Protein AF-T1B5B0-F1 (afdb_monomer)

Solvent-accessible surface area (backbone atoms only — not comparable to full-atom values): 18594 Å² total; per-residue (Å²): 118,68,67,62,56,53,49,52,52,52,53,53,54,49,49,54,51,50,52,52,50,54,50,53,51,52,46,51,50,50,46,53,49,48,55,51,52,40,50,53,27,70,70,39,66,91,52,41,73,70,43,23,53,49,51,37,52,52,48,35,44,53,53,11,33,48,43,27,64,76,68,68,39,58,70,59,72,26,35,30,42,58,64,38,66,73,60,53,66,56,37,52,57,51,35,70,49,63,60,67,57,69,69,43,45,20,57,26,28,40,21,35,37,26,17,60,49,34,45,70,74,52,71,59,76,62,56,70,68,51,49,53,51,15,49,51,51,40,53,49,41,57,68,64,43,56,73,48,41,63,61,61,46,66,73,30,56,35,77,58,49,54,54,38,47,72,68,52,72,61,66,90,60,97,65,85,60,65,65,61,51,50,47,50,55,40,22,53,44,33,3,53,53,36,33,53,52,51,50,50,52,51,49,51,51,52,50,52,53,44,49,72,76,40,76,84,58,58,79,77,78,67,38,83,72,65,88,89,75,67,88,83,43,55,61,67,29,28,61,41,70,61,35,50,51,50,51,50,54,48,36,49,48,17,29,48,33,28,42,20,40,31,39,58,72,70,31,54,67,75,34,31,36,36,32,26,50,31,82,45,79,75,41,54,44,50,39,62,39,61,78,53,47,72,70,45,56,71,67,59,42,50,37,27,72,28,17,22,63,20,40,46,54,50,48,51,55,53,54,48,53,50,48,57,56,48,45,71,66,44,56,78,70,56,64,75,74,87,64,84,80,80,90,75,82,134

Foldseek 3Di:
DVVVVVVVVVVVVVVVVVLVVVLVVVLVVLLVVLVVQLVCLVPPPVLPPVRSVVSNQVSLQVLLQVNCVSVVFDDDRSKGWDWDCPCLVVLLVVLPPPVPCLVLLLLLLCCQQFAQVSCVVVVNPHDPVSNVVSLVLNLCCLVPPQVCVLVVLVQFQAVLSVVCCVVVVPDPPVDDPPVSVVLSVQCNRGHPNSSQVVLVVVLVVLLVVCCVVPVPDDPSVSSPHRPPNDDRADPNGHPNVVVVVVQCVLQCQLQSQLSSLCVNLVWDWPTWGFIDSRNDTPHTHIHTDPVSLVPDDPVSVSSSVSRSSSSNSVVSVVVSVVVVVVCVVVVVVPPPPPDDDPPDDD

InterPro domains:
  IPR001193 Membrane-bound transcription factor site-2 protease [PR01000] (231-250)
  IPR001193 Membrane-bound transcription factor site-2 protease [PR01000] (251-265)
  IPR001193 Membrane-bound transcription factor site-2 protease [PR01000] (267-282)
  IPR001193 Membrane-bound transcription factor site-2 protease [PTHR13325] (180-345)
  IPR008915 Peptidase M50 [PF02163] (243-327)

pLDDT: mean 81.22, std 16.2, range [38.97, 97.44]

Organism: NCBI:txid410659

Mean predicted aligned error: 10.7 Å

Radius of gyration: 25.83 Å; Cα contacts (8 Å, |Δi|>4): 369; chains: 1; bounding box: 99×44×60 Å

Sequence (346 aa):
MVNRKLGAKRHLHAAAKHDNKSRDYAIAALVVLEFIVIYISYIATALGIVGQWALALLSLFAVGTIIKRIGKFPGWNFFYMVGSKHGIKTIDNISKKNDGFWSTMPLWGMVMGFGIVTYPLLKGKVSKKVYAFGLVSLALILLFVLPYLSIALQFLHIPNLNSAIANGAVAHSAGIDYEGIAFDITSIIFGFAGFVIVAILYSAANFIAIALTHPAAPIAALGGQVPGVYPVIPGLDMPLVAGICALAILLIVHEFSHGVLARKAKVKLKSVGLLLVGVIPMGAFVEPDEKEVEKLDKLAQTKIFAAGISANFILIVVFFALMLFTIVFLLPLIEVNEGVYVTSTV

Secondary structure (DSSP, 8-state):
-HHHHHHHHHHHHHHHHHHHHHHHHHHHHHHHHHHHHHHHHHH-GGGHHHHHHHHHHHHHHHHHHHHHHHHT-SEETTEEEEEESTTHHHHHHHTTS-HHHHHHHHHHHHHHHHGGGHHHHTTT-S-HHHHHHHHHHHHHHHHHTHHHHHHHHHTS--HHHHHHHHTT-----SS--HHHHHHHHHHHHHHHHHHHHHHHHHHHHHHHHHHHH-TTS-GGGG--PPTTSSPP-BTTTB-HHHHHHHHHHHHHHHHHHHHHHHHHTTPPEEEEEEEEETTEEEEEEEEE-HHHHTTS-HHHHHHHHHHHHHHHHHHHHHHHHHHHHHHHHHTTTS------------

Structure (mmCIF, N/CA/C/O backbone):
data_AF-T1B5B0-F1
#
_entry.id   AF-T1B5B0-F1
#
loop_
_atom_site.group_PDB
_atom_site.id
_atom_site.type_symbol
_atom_site.label_atom_id
_atom_site.label_alt_id
_atom_site.label_comp_id
_atom_site.label_asym_id
_atom_site.label_entity_id
_atom_site.label_seq_id
_atom_site.pdbx_PDB_ins_code
_atom_site.Cartn_x
_atom_site.Cartn_y
_atom_site.Cartn_z
_atom_site.occupancy
_atom_site.B_iso_or_equiv
_atom_site.auth_seq_id
_atom_site.auth_comp_id
_atom_site.auth_asym_id
_atom_site.auth_atom_id
_atom_site.pdbx_PDB_model_num
ATOM 1 N N . MET A 1 1 ? -54.404 7.494 -25.211 1.00 54.47 1 MET A N 1
ATOM 2 C CA . MET A 1 1 ? -53.340 8.373 -24.656 1.00 54.47 1 MET A CA 1
ATOM 3 C C . MET A 1 1 ? -52.234 7.612 -23.898 1.00 54.47 1 MET A C 1
ATOM 5 O O . MET A 1 1 ? -51.074 7.990 -24.010 1.00 54.47 1 MET A O 1
ATOM 9 N N . VAL A 1 2 ? -52.548 6.516 -23.191 1.00 53.00 2 VAL A N 1
ATOM 10 C CA . VAL A 1 2 ? -51.586 5.704 -22.407 1.00 53.00 2 VAL A CA 1
ATOM 11 C C . VAL A 1 2 ? -50.569 4.928 -23.277 1.00 53.00 2 VAL A C 1
ATOM 13 O O . VAL A 1 2 ? -49.375 4.964 -22.986 1.00 53.00 2 VAL A O 1
ATOM 16 N N . ASN A 1 3 ? -50.986 4.344 -24.412 1.00 49.19 3 ASN A N 1
ATOM 17 C CA . ASN A 1 3 ? -50.084 3.597 -25.314 1.00 49.19 3 ASN A CA 1
ATOM 18 C C . ASN A 1 3 ? -49.005 4.458 -26.006 1.00 49.19 3 ASN A C 1
ATOM 20 O O . ASN A 1 3 ? -47.877 4.001 -26.178 1.00 49.19 3 ASN A O 1
ATOM 24 N N . ARG A 1 4 ? -49.291 5.730 -26.332 1.00 51.94 4 ARG A N 1
ATOM 25 C CA . ARG A 1 4 ? -48.282 6.655 -26.899 1.00 51.94 4 ARG A CA 1
ATOM 26 C C . ARG A 1 4 ? -47.184 7.013 -25.887 1.00 51.94 4 ARG A C 1
ATOM 28 O O . ARG A 1 4 ? -46.021 7.096 -26.265 1.00 51.94 4 ARG A O 1
ATOM 35 N N . LYS A 1 5 ? -47.524 7.167 -24.597 1.00 49.84 5 LYS A N 1
ATOM 36 C CA . LYS A 1 5 ? -46.543 7.443 -23.525 1.00 49.84 5 LYS A CA 1
ATOM 37 C C . LYS A 1 5 ? -45.648 6.231 -23.216 1.00 49.84 5 LYS A C 1
ATOM 39 O O . LYS A 1 5 ? -44.469 6.413 -22.920 1.00 49.84 5 LYS A O 1
ATOM 44 N N . LEU A 1 6 ? -46.177 5.008 -23.323 1.00 50.41 6 LEU A N 1
ATOM 45 C CA . LEU A 1 6 ? -45.415 3.759 -23.163 1.00 50.41 6 LEU A CA 1
ATOM 46 C C . LEU A 1 6 ? -44.459 3.490 -24.338 1.00 50.41 6 LEU A C 1
ATOM 48 O O . LEU A 1 6 ? -43.308 3.120 -24.106 1.00 50.41 6 LEU A O 1
ATOM 52 N N . GLY A 1 7 ? -44.898 3.739 -25.578 1.00 54.53 7 GLY A N 1
ATOM 53 C CA . GLY A 1 7 ? -44.044 3.665 -26.769 1.00 54.53 7 GLY A CA 1
ATOM 54 C C . GLY A 1 7 ? -42.893 4.673 -26.721 1.00 54.53 7 GLY A C 1
ATOM 55 O O . GLY A 1 7 ? -41.737 4.289 -26.869 1.00 54.53 7 GLY A O 1
ATOM 56 N N . ALA A 1 8 ? -43.179 5.939 -26.396 1.00 55.22 8 ALA A N 1
ATOM 57 C CA . ALA A 1 8 ? -42.155 6.979 -26.267 1.00 55.22 8 ALA A CA 1
ATOM 58 C C . ALA A 1 8 ? -41.103 6.648 -25.190 1.00 55.22 8 ALA A C 1
ATOM 60 O O . ALA A 1 8 ? -39.909 6.790 -25.439 1.00 55.22 8 ALA A O 1
ATOM 61 N N . LYS A 1 9 ? -41.515 6.122 -24.024 1.00 55.22 9 LYS A N 1
ATOM 62 C CA . LYS A 1 9 ? -40.572 5.651 -22.991 1.00 55.22 9 LYS A CA 1
ATOM 63 C C . LYS A 1 9 ? -39.701 4.487 -23.474 1.00 55.22 9 LYS A C 1
ATOM 65 O O . LYS A 1 9 ? -38.511 4.481 -23.179 1.00 55.22 9 LYS A O 1
ATOM 70 N N . ARG A 1 10 ? -40.255 3.526 -24.224 1.00 57.88 10 ARG A N 1
ATOM 71 C CA . ARG A 1 10 ? -39.482 2.408 -24.800 1.00 57.88 10 ARG A CA 1
ATOM 72 C C . ARG A 1 10 ? -38.474 2.877 -25.853 1.00 57.88 10 ARG A C 1
ATOM 74 O O . ARG A 1 10 ? -37.333 2.430 -25.815 1.00 57.88 10 ARG A O 1
ATOM 81 N N . HIS A 1 11 ? -38.856 3.808 -26.727 1.00 58.22 11 HIS A N 1
ATOM 82 C CA . HIS A 1 11 ? -37.950 4.380 -27.730 1.00 58.22 11 HIS A CA 1
ATOM 83 C C . HIS A 1 11 ? -36.829 5.217 -27.100 1.00 58.22 11 HIS A C 1
ATOM 85 O O . HIS A 1 11 ? -35.673 5.048 -27.473 1.00 58.22 11 HIS A O 1
ATOM 91 N N . LEU A 1 12 ? -37.132 6.035 -26.086 1.00 59.03 12 LEU A N 1
ATOM 92 C CA . LEU A 1 12 ? -36.121 6.798 -25.343 1.00 59.03 12 LEU A CA 1
ATOM 93 C C . LEU A 1 12 ? -35.140 5.879 -24.598 1.00 59.03 12 LEU A C 1
ATOM 95 O O . LEU A 1 12 ? -33.937 6.123 -24.598 1.00 59.03 12 LEU A O 1
ATOM 99 N N . HIS A 1 13 ? -35.635 4.787 -24.011 1.00 56.53 13 HIS A N 1
ATOM 100 C CA . HIS A 1 13 ? -34.797 3.818 -23.303 1.00 56.53 13 HIS A CA 1
ATOM 101 C C . HIS A 1 13 ? -33.929 2.974 -24.255 1.00 56.53 13 HIS A C 1
ATOM 103 O O . HIS A 1 13 ? -32.813 2.594 -23.898 1.00 56.53 13 HIS A O 1
ATOM 109 N N . ALA A 1 14 ? -34.415 2.683 -25.466 1.00 54.62 14 ALA A N 1
ATOM 110 C CA . ALA A 1 14 ? -33.640 2.017 -26.511 1.00 54.62 14 ALA A CA 1
ATOM 111 C C . ALA A 1 14 ? -32.566 2.945 -27.105 1.00 54.62 14 ALA A C 1
ATOM 113 O O . ALA A 1 14 ? -31.424 2.518 -27.261 1.00 54.62 14 ALA A O 1
ATOM 114 N N . ALA A 1 15 ? -32.899 4.217 -27.349 1.00 52.59 15 ALA A N 1
ATOM 115 C CA . ALA A 1 15 ? -31.959 5.229 -27.828 1.00 52.59 15 ALA A CA 1
ATOM 116 C C . ALA A 1 15 ? -30.840 5.503 -26.808 1.00 52.59 15 ALA A C 1
ATOM 118 O O . ALA A 1 15 ? -29.668 5.463 -27.170 1.00 52.59 15 ALA A O 1
ATOM 119 N N . ALA A 1 16 ? -31.173 5.658 -25.521 1.00 56.94 16 ALA A N 1
ATOM 120 C CA . ALA A 1 16 ? -30.180 5.831 -24.456 1.00 56.94 16 ALA A CA 1
ATOM 121 C C . ALA A 1 16 ? -29.262 4.603 -24.292 1.00 56.94 16 ALA A C 1
ATOM 123 O O . ALA A 1 16 ? -28.072 4.738 -24.020 1.00 56.94 16 ALA A O 1
ATOM 124 N N . LYS A 1 17 ? -29.794 3.388 -24.487 1.00 56.31 17 LYS A N 1
ATOM 125 C CA . LYS A 1 17 ? -29.002 2.148 -24.448 1.00 56.31 17 LYS A CA 1
ATOM 126 C C . LYS A 1 17 ? -28.080 2.011 -25.667 1.00 56.31 17 LYS A C 1
ATOM 128 O O . LYS A 1 17 ? -26.966 1.516 -25.520 1.00 56.31 17 LYS A O 1
ATOM 133 N N . HIS A 1 18 ? -28.534 2.442 -26.844 1.00 58.12 18 HIS A N 1
ATOM 134 C CA . HIS A 1 18 ? -27.735 2.469 -28.071 1.00 58.12 18 HIS A CA 1
ATOM 135 C C . HIS A 1 18 ? -26.589 3.488 -27.978 1.00 58.12 18 HIS A C 1
ATOM 137 O O . HIS A 1 18 ? -25.451 3.152 -28.296 1.00 58.12 18 HIS A O 1
ATOM 143 N N . ASP A 1 19 ? -26.871 4.686 -27.460 1.00 65.75 19 ASP A N 1
ATOM 144 C CA . ASP A 1 19 ? -25.882 5.745 -27.223 1.00 65.75 19 ASP A CA 1
ATOM 145 C C . ASP A 1 19 ? -24.784 5.290 -26.242 1.00 65.75 19 ASP A C 1
ATOM 147 O O . ASP A 1 19 ? -23.590 5.407 -26.518 1.00 65.75 19 ASP A O 1
ATOM 151 N N . ASN A 1 20 ? -25.179 4.620 -25.151 1.00 75.25 20 ASN A N 1
ATOM 152 C CA . ASN A 1 20 ? -24.241 4.049 -24.182 1.00 75.25 20 ASN A CA 1
ATOM 153 C C . ASN A 1 20 ? -23.329 2.980 -24.816 1.00 75.25 20 ASN A C 1
ATOM 155 O O . ASN A 1 20 ? -22.126 2.970 -24.584 1.00 75.25 20 ASN A O 1
ATOM 159 N N . LYS A 1 21 ? -23.886 2.117 -25.676 1.00 80.12 21 LYS A N 1
ATOM 160 C CA . LYS A 1 21 ? -23.134 1.048 -26.346 1.00 80.12 21 LYS A CA 1
ATOM 161 C C . LYS A 1 21 ? -22.148 1.595 -27.386 1.00 80.12 21 LYS A C 1
ATOM 163 O O . LYS A 1 21 ? -21.015 1.132 -27.452 1.00 80.12 21 LYS A O 1
ATOM 168 N N . SER A 1 22 ? -22.559 2.597 -28.166 1.00 83.06 22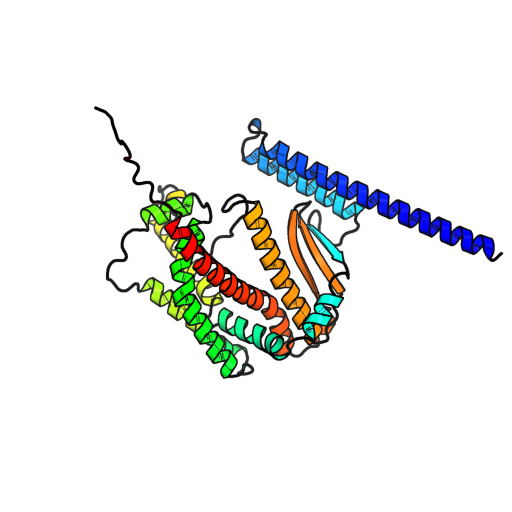 SER A N 1
ATOM 169 C CA . SER A 1 22 ? -21.686 3.283 -29.130 1.00 83.06 22 SER A CA 1
ATOM 170 C C . SER A 1 22 ? -20.508 3.967 -28.435 1.00 83.06 22 SER A C 1
ATOM 172 O O . SER A 1 22 ? -19.375 3.887 -28.907 1.00 83.06 22 SER A O 1
ATOM 174 N N . ARG A 1 23 ? -20.764 4.606 -27.290 1.00 87.06 23 ARG A N 1
ATOM 175 C CA . ARG A 1 23 ? -19.728 5.222 -26.460 1.00 87.06 23 ARG A CA 1
ATOM 176 C C . ARG A 1 23 ? -18.727 4.191 -25.938 1.00 87.06 23 ARG A C 1
ATOM 178 O O . ARG A 1 23 ? -17.524 4.414 -26.032 1.00 87.06 23 ARG A O 1
ATOM 185 N N . ASP A 1 24 ? -19.217 3.074 -25.409 1.00 87.00 24 ASP A N 1
ATOM 186 C CA . ASP A 1 24 ? -18.360 2.028 -24.848 1.00 87.00 24 ASP A CA 1
ATOM 187 C C . ASP A 1 24 ? -17.474 1.390 -25.942 1.00 87.00 24 ASP A C 1
ATOM 189 O O . ASP A 1 24 ? -16.288 1.154 -25.709 1.00 87.00 24 ASP A O 1
ATOM 193 N N . TYR A 1 25 ? -17.995 1.213 -27.166 1.00 90.06 25 TYR A N 1
ATOM 194 C CA . TYR A 1 25 ? -17.190 0.791 -28.321 1.00 90.06 25 TYR A CA 1
ATOM 195 C C . TYR A 1 25 ? -16.129 1.819 -28.727 1.00 90.06 25 TYR A C 1
ATOM 197 O O . TYR A 1 25 ? -15.001 1.432 -29.026 1.00 90.06 25 TYR A O 1
ATOM 205 N N . ALA A 1 26 ? -16.455 3.115 -28.714 1.00 90.88 26 ALA A N 1
ATOM 206 C CA . ALA A 1 26 ? -15.488 4.169 -29.022 1.00 90.88 26 ALA A CA 1
ATOM 207 C C . ALA A 1 26 ? -14.338 4.204 -28.003 1.00 90.88 26 ALA A C 1
ATOM 209 O O . ALA A 1 26 ? -13.175 4.306 -28.387 1.00 90.88 26 ALA A O 1
ATOM 210 N N . ILE A 1 27 ? -14.649 4.059 -26.710 1.00 91.56 27 ILE A N 1
ATOM 211 C CA . ILE A 1 27 ? -13.633 3.959 -25.654 1.00 91.56 27 ILE A CA 1
ATOM 212 C C . ILE A 1 27 ? -12.765 2.714 -25.866 1.00 91.56 27 ILE A C 1
ATOM 214 O O . ILE A 1 27 ? -11.543 2.823 -25.832 1.00 91.56 27 ILE A O 1
ATOM 218 N N . ALA A 1 28 ? -13.365 1.552 -26.136 1.00 91.19 28 ALA A N 1
ATOM 219 C CA . ALA A 1 28 ? -12.612 0.324 -26.392 1.00 91.19 28 ALA A CA 1
ATOM 220 C C . ALA A 1 28 ? -11.674 0.457 -27.607 1.00 91.19 28 ALA A C 1
ATOM 222 O O . ALA A 1 28 ? -10.519 0.044 -27.538 1.00 91.19 28 ALA A O 1
ATOM 223 N N . ALA A 1 29 ? -12.139 1.084 -28.692 1.00 92.50 29 ALA A N 1
ATOM 224 C CA . ALA A 1 29 ? -11.321 1.343 -29.873 1.00 92.50 29 ALA A CA 1
ATOM 225 C C . ALA A 1 29 ? -10.135 2.272 -29.563 1.00 92.50 29 ALA A C 1
ATOM 227 O O . ALA A 1 29 ? -9.020 1.991 -29.992 1.00 92.50 29 ALA A O 1
ATOM 228 N N . LEU A 1 30 ? -10.353 3.334 -28.778 1.00 93.44 30 LEU A N 1
ATOM 229 C CA . LEU A 1 30 ? -9.285 4.236 -28.332 1.00 93.44 30 LEU A CA 1
ATOM 230 C C . LEU A 1 30 ? -8.255 3.525 -27.450 1.00 93.44 30 LEU A C 1
ATOM 232 O O . LEU A 1 30 ? -7.064 3.776 -27.593 1.00 93.44 30 LEU A O 1
ATOM 236 N N . VAL A 1 31 ? -8.695 2.614 -26.577 1.00 91.81 31 VAL A N 1
ATOM 237 C CA . VAL A 1 31 ? -7.787 1.811 -25.748 1.00 91.81 31 VAL A CA 1
ATOM 238 C C . VAL A 1 31 ? -6.901 0.914 -26.611 1.00 91.81 31 VAL A C 1
ATOM 240 O O . VAL A 1 31 ? -5.687 0.895 -26.429 1.00 91.81 31 VAL A O 1
ATOM 243 N N . VAL A 1 32 ? -7.488 0.196 -27.572 1.00 92.19 32 VAL A N 1
ATOM 244 C CA . VAL A 1 32 ? -6.726 -0.666 -28.490 1.00 92.19 32 VAL A CA 1
ATOM 245 C C . VAL A 1 32 ? -5.754 0.160 -29.333 1.00 92.19 32 VAL A C 1
ATOM 247 O O . VAL A 1 32 ? -4.593 -0.221 -29.470 1.00 92.19 32 VAL A O 1
ATOM 250 N N . LEU A 1 33 ? -6.206 1.304 -29.855 1.00 93.00 33 LEU A N 1
ATOM 251 C CA . LEU A 1 33 ? -5.364 2.224 -30.614 1.00 93.00 33 LEU A CA 1
ATOM 252 C C . LEU A 1 33 ? -4.163 2.696 -29.788 1.00 93.00 33 LEU A C 1
ATOM 254 O O . LEU A 1 33 ? -3.046 2.687 -30.292 1.00 93.00 33 LEU A O 1
ATOM 258 N N . GLU A 1 34 ? -4.376 3.057 -28.525 1.00 93.12 34 GLU A N 1
ATOM 259 C CA . GLU A 1 34 ? -3.303 3.511 -27.640 1.00 93.12 34 GLU A CA 1
ATOM 260 C C . GLU A 1 34 ? -2.254 2.421 -27.399 1.00 93.12 34 GLU A C 1
ATOM 262 O O . GLU A 1 34 ? -1.060 2.685 -27.513 1.00 93.12 34 GLU A O 1
ATOM 267 N N . PHE A 1 35 ? -2.666 1.173 -27.157 1.00 90.25 35 PHE A N 1
ATOM 268 C CA . PHE A 1 35 ? -1.711 0.066 -27.029 1.00 90.25 35 PHE A CA 1
ATOM 269 C C . PHE A 1 35 ? -0.902 -0.162 -28.313 1.00 90.25 35 PHE A C 1
ATOM 271 O O . PHE A 1 35 ? 0.295 -0.444 -28.236 1.00 90.25 35 PHE A O 1
ATOM 278 N N . ILE A 1 36 ? -1.520 0.004 -29.488 1.00 89.81 36 ILE A N 1
ATOM 279 C CA . ILE A 1 36 ? -0.815 -0.058 -30.776 1.00 89.81 36 ILE A CA 1
ATOM 280 C C . ILE A 1 36 ? 0.196 1.090 -30.888 1.00 89.81 36 ILE A C 1
ATOM 282 O O . ILE A 1 36 ? 1.338 0.852 -31.272 1.00 89.81 36 ILE A O 1
ATOM 286 N N . VAL A 1 37 ? -0.185 2.318 -30.524 1.00 90.62 37 VAL A N 1
ATOM 287 C CA . VAL A 1 37 ? 0.709 3.487 -30.567 1.00 90.62 37 VAL A CA 1
ATOM 288 C C . VAL A 1 37 ? 1.885 3.322 -29.606 1.00 90.62 37 VAL A C 1
ATOM 290 O O . VAL A 1 37 ? 3.022 3.571 -30.008 1.00 90.62 37 VAL A O 1
ATOM 293 N N . ILE A 1 38 ? 1.654 2.845 -28.381 1.00 87.75 38 ILE A N 1
ATOM 294 C CA . ILE A 1 38 ? 2.720 2.551 -27.410 1.00 87.75 38 ILE A CA 1
ATOM 295 C C . ILE A 1 38 ? 3.669 1.482 -27.966 1.00 87.75 38 ILE A C 1
ATOM 297 O O . ILE A 1 38 ? 4.886 1.654 -27.907 1.00 87.75 38 ILE A O 1
ATOM 301 N N . TYR A 1 39 ? 3.135 0.410 -28.559 1.00 86.25 39 TYR A N 1
ATOM 302 C CA . TYR A 1 39 ? 3.951 -0.648 -29.156 1.00 86.25 39 TYR A CA 1
ATOM 303 C C . TYR A 1 39 ? 4.786 -0.147 -30.343 1.00 86.25 39 TYR A C 1
ATOM 305 O O . TYR A 1 39 ? 5.986 -0.408 -30.402 1.00 86.25 39 TYR A O 1
ATOM 313 N N . ILE A 1 40 ? 4.184 0.624 -31.255 1.00 86.62 40 ILE A N 1
ATOM 314 C CA . ILE A 1 40 ? 4.892 1.242 -32.386 1.00 86.62 40 ILE A CA 1
ATOM 315 C C . ILE A 1 40 ? 5.980 2.194 -31.877 1.00 86.62 40 ILE A C 1
ATOM 317 O O . ILE A 1 40 ? 7.101 2.168 -32.381 1.00 86.62 40 ILE A O 1
ATOM 321 N N . SER A 1 41 ? 5.674 2.995 -30.853 1.00 84.88 41 SER A N 1
ATOM 322 C CA . SER A 1 41 ? 6.639 3.904 -30.224 1.00 84.88 41 SER A CA 1
ATOM 323 C C . SER A 1 41 ? 7.825 3.134 -29.646 1.00 84.88 41 SER A C 1
ATOM 325 O O . SER A 1 41 ? 8.963 3.537 -29.848 1.00 84.88 41 SER A O 1
ATOM 327 N N . TYR A 1 42 ? 7.578 1.996 -28.995 1.00 81.50 42 TYR A N 1
ATOM 328 C CA . TYR A 1 42 ? 8.621 1.139 -28.430 1.00 81.50 42 TYR A CA 1
ATOM 329 C C . TYR A 1 42 ? 9.569 0.559 -29.496 1.00 81.50 42 TYR A C 1
ATOM 331 O O . TYR A 1 42 ? 10.785 0.558 -29.305 1.00 81.50 42 TYR A O 1
ATOM 339 N N . ILE A 1 43 ? 9.044 0.114 -30.645 1.00 85.00 43 ILE A N 1
ATOM 340 C CA . ILE A 1 43 ? 9.868 -0.464 -31.727 1.00 85.00 43 ILE A CA 1
ATOM 341 C C . ILE A 1 43 ? 10.490 0.587 -32.663 1.00 85.00 43 ILE A C 1
ATOM 343 O O . ILE A 1 43 ? 11.361 0.254 -33.466 1.00 85.00 43 ILE A O 1
ATOM 347 N N . ALA A 1 44 ? 10.073 1.854 -32.580 1.00 83.94 44 ALA A N 1
ATOM 348 C CA . ALA A 1 44 ? 10.571 2.941 -33.422 1.00 83.94 44 ALA A CA 1
ATOM 349 C C . ALA A 1 44 ? 11.970 3.404 -32.977 1.00 83.94 44 ALA A C 1
ATOM 351 O O . ALA A 1 44 ? 12.135 4.464 -32.370 1.00 83.94 44 ALA A O 1
ATOM 352 N N . THR A 1 45 ? 12.998 2.604 -33.264 1.00 79.81 45 THR A N 1
ATOM 353 C CA . THR A 1 45 ? 14.395 2.864 -32.860 1.00 79.81 45 THR A CA 1
ATOM 354 C C . THR A 1 45 ? 14.957 4.174 -33.421 1.00 79.81 45 THR A C 1
ATOM 356 O O . THR A 1 45 ? 15.799 4.801 -32.781 1.00 79.81 45 THR A O 1
ATOM 359 N N . ALA A 1 46 ? 14.439 4.643 -34.562 1.00 84.88 46 ALA A N 1
ATOM 360 C CA . ALA A 1 46 ? 14.834 5.901 -35.200 1.00 84.88 46 ALA A CA 1
ATOM 361 C C . ALA A 1 46 ? 14.562 7.160 -34.350 1.00 84.88 46 ALA A C 1
ATOM 363 O O . ALA A 1 46 ? 15.189 8.190 -34.578 1.00 84.88 46 ALA A O 1
ATOM 364 N N . LEU A 1 47 ? 13.650 7.094 -33.372 1.00 74.25 47 LEU A N 1
ATOM 365 C CA . LEU A 1 47 ? 13.323 8.224 -32.492 1.00 74.25 47 LEU A CA 1
ATOM 366 C C . LEU A 1 47 ? 14.323 8.404 -31.337 1.00 74.25 47 LEU A C 1
ATOM 368 O O . LEU A 1 47 ? 14.299 9.435 -30.662 1.00 74.25 47 LEU A O 1
ATOM 372 N N . GLY A 1 48 ? 15.174 7.402 -31.084 1.00 76.69 48 GLY A N 1
ATOM 373 C CA . GLY A 1 48 ? 15.951 7.301 -29.849 1.00 76.69 48 GLY A CA 1
ATOM 374 C C . GLY A 1 48 ? 15.058 7.157 -28.608 1.00 76.69 48 GLY A C 1
ATOM 375 O O . GLY A 1 48 ? 13.869 7.463 -28.635 1.00 76.69 48 GLY A O 1
ATOM 376 N N . ILE A 1 49 ? 15.626 6.711 -27.484 1.00 73.06 49 ILE A N 1
ATOM 377 C CA . ILE A 1 49 ? 14.860 6.422 -26.253 1.00 73.06 49 ILE A CA 1
ATOM 378 C C . ILE A 1 49 ? 13.993 7.627 -25.849 1.00 73.06 49 ILE A C 1
ATOM 380 O O . ILE A 1 49 ? 12.787 7.495 -25.677 1.00 73.06 49 ILE A O 1
ATOM 384 N N . VAL A 1 50 ? 14.569 8.831 -25.794 1.00 78.44 50 VAL A N 1
ATOM 385 C CA . VAL A 1 50 ? 13.839 10.057 -25.421 1.00 78.44 50 VAL A CA 1
ATOM 386 C C . VAL A 1 50 ? 12.632 10.315 -26.330 1.00 78.44 50 VAL A C 1
ATOM 388 O O . VAL A 1 50 ? 11.557 10.650 -25.833 1.00 78.44 50 VAL A O 1
ATOM 391 N N . GLY A 1 51 ? 12.776 10.127 -27.645 1.00 78.69 51 GLY A N 1
ATOM 392 C CA . GLY A 1 51 ? 11.683 10.322 -28.596 1.00 78.69 51 GLY A CA 1
ATOM 393 C C . GLY A 1 51 ? 10.583 9.265 -28.464 1.00 78.69 51 GLY A C 1
ATOM 394 O O . GLY A 1 51 ? 9.404 9.607 -28.542 1.00 78.69 51 GLY A O 1
ATOM 395 N N . GLN A 1 52 ? 10.946 8.009 -28.183 1.00 82.62 52 GLN A N 1
ATOM 396 C CA . GLN A 1 52 ? 9.984 6.933 -27.912 1.00 82.62 52 GLN A CA 1
ATOM 397 C C . GLN A 1 52 ? 9.136 7.235 -26.666 1.00 82.62 52 GLN A C 1
ATOM 399 O O . GLN A 1 52 ? 7.909 7.144 -26.714 1.00 82.62 52 GLN A O 1
ATOM 404 N N . TRP A 1 53 ? 9.778 7.660 -25.570 1.00 80.69 53 TRP A N 1
ATOM 405 C CA . TRP A 1 53 ? 9.088 8.052 -24.336 1.00 80.69 53 TRP A CA 1
ATOM 406 C C . TRP A 1 53 ? 8.213 9.290 -24.535 1.00 80.69 53 TRP A C 1
ATOM 408 O O . TRP A 1 53 ? 7.069 9.308 -24.085 1.00 80.69 53 TRP A O 1
ATOM 418 N N . ALA A 1 54 ? 8.714 10.312 -25.235 1.00 86.75 54 ALA A N 1
ATOM 419 C CA . ALA A 1 54 ? 7.940 11.514 -25.527 1.00 86.75 54 ALA A CA 1
ATOM 420 C C . ALA A 1 54 ? 6.673 11.185 -26.332 1.00 86.75 54 ALA A C 1
ATOM 422 O O . ALA A 1 54 ? 5.589 11.653 -25.982 1.00 86.75 54 ALA A O 1
ATOM 423 N N . LEU A 1 55 ? 6.783 10.341 -27.363 1.00 89.62 55 LEU A N 1
ATOM 424 C CA . LEU A 1 55 ? 5.642 9.929 -28.180 1.00 89.62 55 LEU A CA 1
ATOM 425 C C . LEU A 1 55 ? 4.619 9.116 -27.371 1.00 89.62 55 LEU A C 1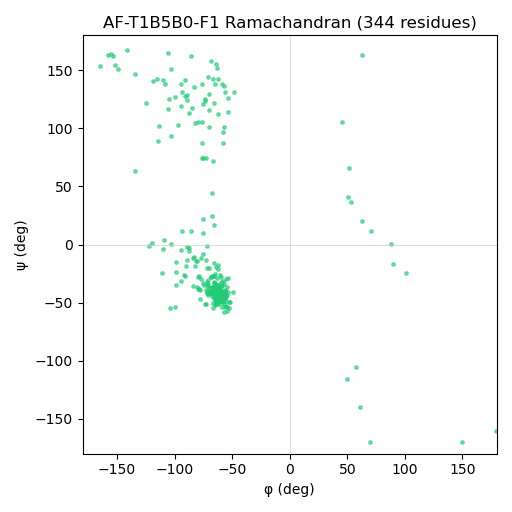
ATOM 427 O O . LEU A 1 55 ? 3.420 9.397 -27.449 1.00 89.62 55 LEU A O 1
ATOM 431 N N . ALA A 1 56 ? 5.082 8.166 -26.554 1.00 87.56 56 ALA A N 1
ATOM 432 C CA . ALA A 1 56 ? 4.221 7.377 -25.675 1.00 87.56 56 ALA A CA 1
ATOM 433 C C . ALA A 1 56 ? 3.490 8.256 -24.643 1.00 87.56 56 ALA A C 1
ATOM 435 O O . ALA A 1 56 ? 2.290 8.117 -24.445 1.00 87.56 56 ALA A O 1
ATOM 436 N N . LEU A 1 57 ? 4.171 9.218 -24.016 1.00 89.62 57 LEU A N 1
ATOM 437 C CA . LEU A 1 57 ? 3.544 10.106 -23.031 1.00 89.62 57 LEU A CA 1
ATOM 438 C C . LEU A 1 57 ? 2.554 11.090 -23.669 1.00 89.62 57 LEU A C 1
ATOM 440 O O . LEU A 1 57 ? 1.490 11.347 -23.101 1.00 89.62 57 LEU A O 1
ATOM 444 N N . LEU A 1 58 ? 2.879 11.638 -24.844 1.00 93.38 58 LEU A N 1
ATOM 445 C CA . LEU A 1 58 ? 1.997 12.560 -25.566 1.00 93.38 58 LEU A CA 1
ATOM 446 C C . LEU A 1 58 ? 0.727 11.865 -26.070 1.00 93.38 58 LEU A C 1
ATOM 448 O O . LEU A 1 58 ? -0.363 12.430 -25.947 1.00 93.38 58 LEU A O 1
ATOM 452 N N . SER A 1 59 ? 0.853 10.649 -26.608 1.00 93.31 59 SER A N 1
ATOM 453 C CA . SER A 1 59 ? -0.302 9.836 -27.018 1.00 93.31 59 SER A CA 1
ATOM 454 C C . SER A 1 59 ? -1.185 9.491 -25.821 1.00 93.31 59 SER A C 1
ATOM 456 O O . SER A 1 59 ? -2.378 9.803 -25.838 1.00 93.31 59 SER A O 1
ATOM 458 N N . LEU A 1 60 ? -0.579 9.039 -24.724 1.00 92.19 60 LEU A N 1
ATOM 459 C CA . LEU A 1 60 ? -1.282 8.692 -23.495 1.00 92.19 60 LEU A CA 1
ATOM 460 C C . LEU A 1 60 ? -2.023 9.887 -22.878 1.00 92.19 60 LEU A C 1
ATOM 462 O O . LEU A 1 60 ? -3.168 9.759 -22.426 1.00 92.19 60 LEU A O 1
ATOM 466 N N . PHE A 1 61 ? -1.414 11.076 -22.925 1.00 94.12 61 PHE A N 1
ATOM 467 C CA . PHE A 1 61 ? -2.055 12.333 -22.539 1.00 94.12 61 PHE A CA 1
ATOM 468 C C . PHE A 1 61 ? -3.266 12.652 -23.430 1.00 94.12 61 PHE A C 1
ATOM 470 O O . PHE A 1 61 ? -4.355 12.966 -22.929 1.00 94.12 61 PHE A O 1
ATOM 477 N N . ALA A 1 62 ? -3.090 12.584 -24.753 1.00 94.75 62 ALA A N 1
ATOM 478 C CA . ALA A 1 62 ? -4.119 12.937 -25.724 1.00 94.75 62 ALA A CA 1
ATOM 479 C C . ALA A 1 62 ? -5.306 11.963 -25.667 1.00 94.75 62 ALA A C 1
ATOM 481 O O . ALA A 1 62 ? -6.445 12.385 -25.436 1.00 94.75 62 ALA A O 1
ATOM 482 N N . VAL A 1 63 ? -5.043 10.662 -25.809 1.00 94.06 63 VAL A N 1
ATOM 483 C CA . VAL A 1 63 ? -6.066 9.612 -25.795 1.00 94.06 63 VAL A CA 1
ATOM 484 C C . VAL A 1 63 ? -6.741 9.533 -24.431 1.00 94.06 63 VAL A C 1
ATOM 486 O O . VAL A 1 63 ? -7.970 9.481 -24.367 1.00 94.06 63 VAL A O 1
ATOM 489 N N . GLY A 1 64 ? -5.983 9.647 -23.337 1.00 93.50 64 GLY A N 1
ATOM 490 C CA . GLY A 1 64 ? -6.541 9.706 -21.987 1.00 93.50 64 GLY A CA 1
ATOM 491 C C . GLY A 1 64 ? -7.540 10.839 -21.791 1.00 93.50 64 GLY A C 1
ATOM 492 O O . GLY A 1 64 ? -8.639 10.632 -21.271 1.00 93.50 64 GLY A O 1
ATOM 493 N N . THR A 1 65 ? -7.194 12.034 -22.270 1.00 93.94 65 THR A N 1
ATOM 494 C CA . THR A 1 65 ? -8.080 13.202 -22.193 1.00 93.94 65 THR A CA 1
ATOM 495 C C . THR A 1 65 ? -9.358 12.996 -23.015 1.00 93.94 65 THR A C 1
ATOM 497 O O . THR A 1 65 ? -10.444 13.392 -22.576 1.00 93.94 65 THR A O 1
ATOM 500 N N . ILE A 1 66 ? -9.260 12.351 -24.182 1.00 94.31 66 ILE A N 1
ATOM 501 C CA . ILE A 1 66 ? -10.416 12.019 -25.028 1.00 94.31 66 ILE A CA 1
ATOM 502 C C . ILE A 1 66 ? -11.310 10.980 -24.336 1.00 94.31 66 ILE A C 1
ATOM 504 O O . ILE A 1 66 ? -12.512 11.219 -24.194 1.00 94.31 66 ILE A O 1
ATOM 508 N N . ILE A 1 67 ? -10.738 9.874 -23.847 1.00 94.00 67 ILE A N 1
ATOM 509 C CA . ILE A 1 67 ? -11.478 8.810 -23.151 1.00 94.00 67 ILE A CA 1
ATOM 510 C C . ILE A 1 67 ? -12.224 9.380 -21.946 1.00 94.00 67 ILE A C 1
ATOM 512 O O . ILE A 1 67 ? -13.423 9.133 -21.801 1.00 94.00 67 ILE A O 1
ATOM 516 N N . LYS A 1 68 ? -11.562 10.202 -21.121 1.00 93.88 68 LYS A N 1
ATOM 517 C CA . LYS A 1 68 ? -12.207 10.859 -19.980 1.00 93.88 68 LYS A CA 1
ATOM 518 C C . LYS A 1 68 ? -13.430 11.670 -20.416 1.00 93.88 68 LYS A C 1
ATOM 520 O O . LYS A 1 68 ? -14.489 11.557 -19.795 1.00 93.88 68 LYS A O 1
ATOM 525 N N . ARG A 1 69 ? -13.297 12.505 -21.456 1.00 91.81 69 ARG A N 1
ATOM 526 C CA . ARG A 1 69 ? -14.386 13.373 -21.942 1.00 91.81 69 ARG A CA 1
ATOM 527 C C . ARG A 1 69 ? -15.558 12.562 -22.489 1.00 91.81 69 ARG A C 1
ATOM 529 O O . ARG A 1 69 ? -16.699 12.852 -22.135 1.00 91.81 69 ARG A O 1
ATOM 536 N N . ILE A 1 70 ? -15.275 11.540 -23.297 1.00 92.31 70 ILE A N 1
ATOM 537 C CA . ILE A 1 70 ? -16.290 10.647 -23.869 1.00 92.31 70 ILE A CA 1
ATOM 538 C C . ILE A 1 70 ? -17.002 9.875 -22.751 1.00 92.31 70 ILE A C 1
ATOM 540 O O . ILE A 1 70 ? -18.231 9.873 -22.687 1.00 92.31 70 ILE A O 1
ATOM 544 N N . GLY A 1 71 ? -16.239 9.271 -21.838 1.00 87.69 71 GLY A N 1
ATOM 545 C CA . GLY A 1 71 ? -16.749 8.477 -20.719 1.00 87.69 71 GLY A CA 1
ATOM 546 C C . GLY A 1 71 ? -17.391 9.289 -19.593 1.00 87.69 71 GLY A C 1
ATOM 547 O O . GLY A 1 71 ? -18.090 8.717 -18.760 1.00 87.69 71 GLY A O 1
ATOM 548 N N . LYS A 1 72 ? -17.204 10.618 -19.577 1.00 91.12 72 LYS A N 1
ATOM 549 C CA . LYS A 1 72 ? -17.610 11.526 -18.487 1.00 91.12 72 LYS A CA 1
ATOM 550 C C . LYS A 1 72 ? -17.069 11.076 -17.123 1.00 91.12 72 LYS A C 1
ATOM 552 O O . LYS A 1 72 ? -17.747 11.200 -16.104 1.00 91.12 72 LYS A O 1
ATOM 557 N N . PHE A 1 73 ? -15.848 10.544 -17.111 1.00 91.00 73 PHE A N 1
ATOM 558 C CA . PHE A 1 73 ? -15.216 10.052 -15.892 1.00 91.00 73 PHE A CA 1
ATOM 559 C C . PHE A 1 73 ? -14.701 11.217 -15.026 1.00 91.00 73 PHE A C 1
ATOM 561 O O . PHE A 1 73 ? -14.128 12.176 -15.561 1.00 91.00 73 PHE A O 1
ATOM 568 N N . PRO A 1 74 ? -14.883 11.162 -13.693 1.00 89.69 74 PRO A N 1
ATOM 569 C CA . PRO A 1 74 ? -14.303 12.145 -12.786 1.00 89.69 74 PRO A CA 1
ATOM 570 C C . PRO A 1 74 ? -12.771 12.035 -12.785 1.00 89.69 74 PRO A C 1
ATOM 572 O O . PRO A 1 74 ? -12.220 10.940 -12.876 1.00 89.69 74 PRO A O 1
ATOM 575 N N . GLY A 1 75 ? -12.080 13.172 -12.693 1.00 89.12 75 GLY A N 1
ATOM 576 C CA . GLY A 1 75 ? -10.615 13.233 -12.690 1.00 89.12 75 GLY A CA 1
ATOM 577 C C . GLY A 1 75 ? -10.062 14.518 -13.303 1.00 89.12 75 GLY A C 1
ATOM 578 O O . GLY A 1 75 ? -10.814 15.446 -13.618 1.00 89.12 75 GLY A O 1
ATOM 579 N N . TRP A 1 76 ? -8.754 14.569 -13.538 1.00 87.19 76 TRP A N 1
ATOM 580 C CA . TRP A 1 76 ? -8.034 15.733 -14.058 1.00 87.19 76 TRP A CA 1
ATOM 581 C C . TRP A 1 76 ? -7.247 15.372 -15.326 1.00 87.19 76 TRP A C 1
ATOM 583 O O . TRP A 1 76 ? -6.395 14.494 -15.307 1.00 87.19 76 TRP A O 1
ATOM 593 N N . ASN A 1 77 ? -7.530 16.055 -16.441 1.00 90.00 77 ASN A N 1
A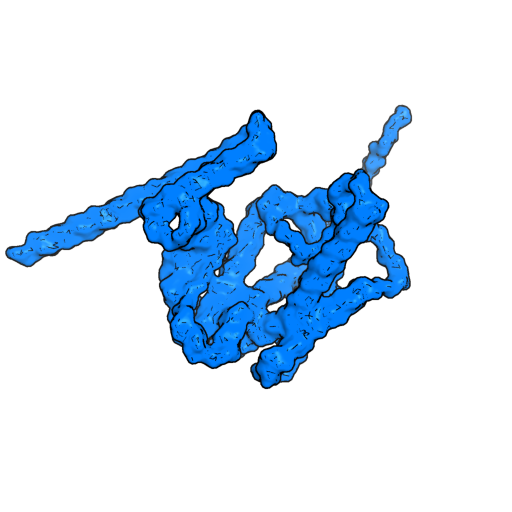TOM 594 C CA . ASN A 1 77 ? -6.914 15.784 -17.750 1.00 90.00 77 ASN A CA 1
ATOM 595 C C . ASN A 1 77 ? -6.965 14.296 -18.153 1.00 90.00 77 ASN A C 1
ATOM 597 O O . ASN A 1 77 ? -8.058 13.764 -18.342 1.00 90.00 77 ASN A O 1
ATOM 601 N N . PHE A 1 78 ? -5.807 13.651 -18.286 1.00 89.12 78 PHE A N 1
ATOM 602 C CA . PHE A 1 78 ? -5.637 12.245 -18.655 1.00 89.12 78 PHE A CA 1
ATOM 603 C C . PHE A 1 78 ? -5.665 11.287 -17.450 1.00 89.12 78 PHE A C 1
ATOM 605 O O . PHE A 1 78 ? -5.631 10.074 -17.647 1.00 89.12 78 PHE A O 1
ATOM 612 N N . PHE A 1 79 ? -5.769 11.817 -16.226 1.00 92.38 79 PHE A N 1
ATOM 613 C CA . PHE A 1 79 ? -6.063 11.054 -15.015 1.00 92.38 79 PHE A CA 1
ATOM 614 C C . PHE A 1 79 ? -7.573 10.9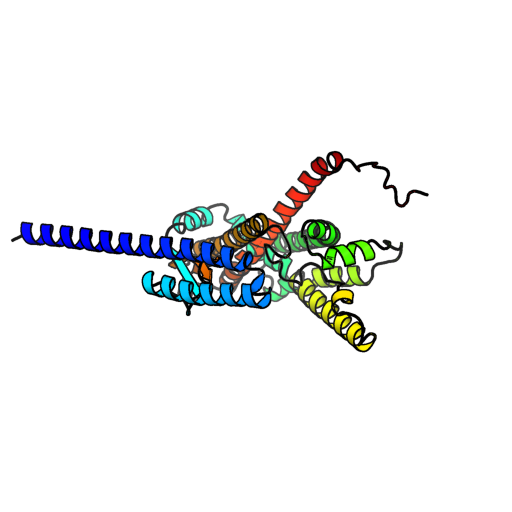80 -14.815 1.00 92.38 79 PHE A C 1
ATOM 616 O O . PHE A 1 79 ? -8.249 12.013 -14.728 1.00 92.38 79 PHE A O 1
ATOM 623 N N . TYR A 1 80 ? -8.117 9.773 -14.706 1.00 92.56 80 TYR A N 1
ATOM 624 C CA . TYR A 1 80 ? -9.543 9.600 -14.460 1.00 92.56 80 TYR A CA 1
ATOM 625 C C . TYR A 1 80 ? -9.865 8.313 -13.706 1.00 92.56 80 TYR A C 1
ATOM 627 O O . TYR A 1 80 ? -9.119 7.337 -13.732 1.00 92.56 80 TYR A O 1
ATOM 635 N N . MET A 1 81 ? -10.997 8.337 -13.007 1.00 92.50 81 MET A N 1
ATOM 636 C CA . MET A 1 81 ? -11.468 7.233 -12.182 1.00 92.50 81 MET A CA 1
ATOM 637 C C . MET A 1 81 ? -12.614 6.506 -12.876 1.00 92.50 81 MET A C 1
ATOM 639 O O . MET A 1 81 ? -13.646 7.100 -13.202 1.00 92.50 81 MET A O 1
ATOM 643 N N . VAL A 1 82 ? -12.453 5.198 -13.048 1.00 91.62 82 VAL A N 1
ATOM 644 C CA . VAL A 1 82 ? -13.511 4.307 -13.525 1.00 91.62 82 VAL A CA 1
ATOM 645 C C . VAL A 1 82 ? -14.049 3.548 -12.320 1.00 91.62 82 VAL A C 1
ATOM 647 O O . VAL A 1 82 ? -13.498 2.533 -11.899 1.00 91.62 82 VAL A O 1
ATOM 650 N N . GLY A 1 83 ? -15.109 4.099 -11.730 1.00 89.94 83 GLY A N 1
ATOM 651 C CA . GLY A 1 83 ? -15.761 3.568 -10.537 1.00 89.94 83 GLY A CA 1
ATOM 652 C C . GLY A 1 83 ? -17.065 2.837 -10.838 1.00 89.94 83 GLY A C 1
ATOM 653 O O . GLY A 1 83 ? -17.795 3.165 -11.774 1.00 89.94 83 GLY A O 1
ATOM 654 N N . SER A 1 84 ? -17.403 1.868 -9.994 1.00 90.25 84 SER A N 1
ATOM 655 C CA . SER A 1 84 ? -18.700 1.203 -10.001 1.00 90.25 84 SER A CA 1
ATOM 656 C C . SER A 1 84 ? -19.186 0.912 -8.579 1.00 90.25 84 SER A C 1
ATOM 658 O O . SER A 1 84 ? -18.440 0.997 -7.605 1.00 90.25 84 SER A O 1
ATOM 660 N N . LYS A 1 85 ? -20.466 0.546 -8.450 1.00 90.62 85 LYS A N 1
ATOM 661 C CA . LYS A 1 85 ? -21.012 -0.016 -7.202 1.00 90.62 85 LYS A CA 1
ATOM 662 C C . LYS A 1 85 ? -20.847 -1.540 -7.121 1.00 90.62 85 LYS A C 1
ATOM 664 O O . LYS A 1 85 ? -21.191 -2.141 -6.101 1.00 90.62 85 LYS A O 1
ATOM 669 N N . HIS A 1 86 ? -20.351 -2.171 -8.187 1.00 86.88 86 HIS A N 1
ATOM 670 C CA . HIS A 1 86 ? -20.086 -3.606 -8.209 1.00 86.88 86 HIS A CA 1
ATOM 671 C C . HIS A 1 86 ? -18.895 -3.901 -7.296 1.00 86.88 86 HIS A C 1
ATOM 673 O O . HIS A 1 86 ? -17.877 -3.231 -7.367 1.00 86.88 86 HIS A O 1
ATOM 679 N N . GLY A 1 87 ? -19.046 -4.875 -6.397 1.00 87.38 87 GLY A N 1
ATOM 680 C CA . GLY A 1 87 ? -18.042 -5.208 -5.378 1.00 87.38 87 GLY A CA 1
ATOM 681 C C . GLY A 1 87 ? -18.349 -4.662 -3.980 1.00 87.38 87 GLY A C 1
ATOM 682 O O . GLY A 1 87 ? -17.989 -5.310 -2.999 1.00 87.38 87 GLY A O 1
ATOM 683 N N . ILE A 1 88 ? -19.129 -3.579 -3.846 1.00 94.06 88 ILE A N 1
ATOM 684 C CA . ILE A 1 88 ? -19.500 -3.023 -2.525 1.00 94.06 88 ILE A CA 1
ATOM 685 C C . ILE A 1 88 ? -20.248 -4.057 -1.671 1.00 94.06 88 ILE A C 1
ATOM 687 O O . ILE A 1 88 ? -19.988 -4.181 -0.477 1.00 94.06 88 ILE A O 1
ATOM 691 N N . LYS A 1 89 ? -21.143 -4.850 -2.276 1.00 94.00 89 LYS A N 1
ATOM 692 C CA . LYS A 1 89 ? -21.861 -5.926 -1.568 1.00 94.00 89 LYS A CA 1
ATOM 693 C C . LYS A 1 89 ? -20.913 -7.022 -1.070 1.00 94.00 89 LYS A C 1
ATOM 695 O O . LYS A 1 89 ? -21.116 -7.561 0.012 1.00 94.00 89 LYS A O 1
ATOM 700 N N . THR A 1 90 ? -19.877 -7.344 -1.841 1.00 94.19 90 THR A N 1
ATOM 701 C CA . THR A 1 90 ? -18.849 -8.316 -1.445 1.00 94.19 90 THR A CA 1
ATOM 702 C C . THR A 1 90 ? -18.059 -7.797 -0.249 1.00 94.19 90 THR A C 1
ATOM 704 O O . THR A 1 90 ? -17.905 -8.523 0.731 1.00 94.19 90 THR A O 1
ATOM 707 N N . ILE A 1 91 ? -17.654 -6.523 -0.286 1.00 94.75 91 ILE A N 1
ATOM 708 C CA . ILE A 1 91 ? -16.996 -5.844 0.836 1.00 94.75 91 ILE A CA 1
ATOM 709 C C . ILE A 1 91 ? -17.894 -5.863 2.083 1.00 94.75 91 ILE A C 1
ATOM 711 O O . ILE A 1 91 ? -17.437 -6.261 3.149 1.00 94.75 91 ILE A O 1
ATOM 715 N N . ASP A 1 92 ? -19.178 -5.515 1.951 1.00 94.19 92 ASP A N 1
ATOM 716 C CA . ASP A 1 92 ? -20.145 -5.506 3.063 1.00 94.19 92 ASP A CA 1
ATOM 717 C C . ASP A 1 92 ? -20.393 -6.900 3.663 1.00 94.19 92 ASP A C 1
ATOM 719 O O . ASP A 1 92 ? -20.601 -7.051 4.867 1.00 94.19 92 ASP A O 1
ATOM 723 N N . ASN A 1 93 ? -20.363 -7.945 2.835 1.00 95.31 93 ASN A N 1
ATOM 724 C CA . ASN A 1 93 ? -20.473 -9.322 3.308 1.00 95.31 93 ASN A CA 1
ATOM 725 C C . ASN A 1 93 ? -19.211 -9.758 4.060 1.00 95.31 93 ASN A C 1
ATOM 727 O O . ASN A 1 93 ? -19.308 -10.426 5.088 1.00 95.31 93 ASN A O 1
ATOM 731 N N . ILE A 1 94 ? -18.032 -9.397 3.552 1.00 95.06 94 ILE A N 1
ATOM 732 C CA . ILE A 1 94 ? -16.751 -9.764 4.162 1.00 95.06 94 ILE A CA 1
ATOM 733 C C . ILE A 1 94 ? -16.510 -8.975 5.451 1.00 95.06 94 ILE A C 1
ATOM 735 O O . ILE A 1 94 ? -16.018 -9.556 6.415 1.00 95.06 94 ILE A O 1
ATOM 739 N N . SER A 1 95 ? -16.945 -7.714 5.533 1.00 94.94 95 SER A N 1
ATOM 740 C CA . SER A 1 95 ? -16.814 -6.898 6.748 1.00 94.94 95 SER A CA 1
ATOM 741 C C . SER A 1 95 ? -17.598 -7.431 7.942 1.00 94.94 95 SER A C 1
ATOM 743 O O . SER A 1 95 ? -17.303 -7.069 9.077 1.00 94.94 95 SER A O 1
ATOM 745 N N . LYS A 1 96 ? -18.598 -8.285 7.698 1.00 93.31 96 LYS A N 1
ATOM 746 C CA . LYS A 1 96 ? -19.380 -8.967 8.740 1.00 93.31 96 LYS A CA 1
ATOM 747 C C . LYS A 1 96 ? -18.765 -10.304 9.162 1.00 93.31 96 LYS A C 1
ATOM 749 O O . LYS A 1 96 ? -19.183 -10.871 10.167 1.00 93.31 96 LYS A O 1
ATOM 754 N N . LYS A 1 97 ? -17.799 -10.831 8.403 1.00 93.88 97 LYS A N 1
ATOM 755 C CA . LYS A 1 97 ? -17.108 -12.088 8.714 1.00 93.88 97 LYS A CA 1
ATOM 756 C C . LYS A 1 97 ? -15.865 -11.805 9.547 1.00 93.88 97 LYS A C 1
ATOM 758 O O . LYS A 1 97 ? -15.144 -10.864 9.256 1.00 93.88 97 LYS A O 1
ATOM 763 N N . ASN A 1 98 ? -15.582 -12.670 10.521 1.00 89.94 98 ASN A N 1
ATOM 764 C CA . ASN A 1 98 ? -14.363 -12.630 11.337 1.00 89.94 98 ASN A CA 1
ATOM 765 C C . ASN A 1 98 ? -14.091 -11.248 11.968 1.00 89.94 98 ASN A C 1
ATOM 767 O O . ASN A 1 98 ? -13.123 -10.556 11.648 1.00 89.94 98 ASN A O 1
ATOM 771 N N . ASP A 1 99 ? -14.981 -10.847 12.880 1.00 89.25 99 ASP A N 1
ATOM 772 C CA . ASP A 1 99 ? -14.929 -9.541 13.541 1.00 89.25 99 ASP A CA 1
ATOM 773 C C . ASP A 1 99 ? -13.592 -9.297 14.263 1.00 89.25 99 ASP A C 1
ATOM 775 O O . ASP A 1 99 ? -13.015 -8.207 14.164 1.00 89.25 99 ASP A O 1
ATOM 779 N N . GLY A 1 100 ? -13.079 -10.351 14.910 1.00 92.44 100 GLY A N 1
ATOM 780 C CA . GLY A 1 100 ? -11.796 -10.364 15.602 1.00 92.44 100 GLY A CA 1
ATOM 781 C C . GLY A 1 100 ? -10.662 -9.932 14.682 1.00 92.44 100 GLY A C 1
ATOM 782 O O . GLY A 1 100 ? -10.030 -8.918 14.962 1.00 92.44 100 GLY A O 1
ATOM 783 N N . PHE A 1 101 ? -10.477 -10.621 13.552 1.00 94.94 101 PHE A N 1
ATOM 784 C CA . PHE A 1 101 ? -9.429 -10.298 12.579 1.00 94.94 101 PHE A CA 1
ATOM 785 C C . PHE A 1 101 ? -9.488 -8.838 12.116 1.00 94.94 101 PHE A C 1
ATOM 787 O O . PHE A 1 101 ? -8.516 -8.104 12.274 1.00 94.94 101 PHE A O 1
ATOM 794 N N . TRP A 1 102 ? -10.638 -8.369 11.621 1.00 94.88 102 TRP A N 1
ATOM 795 C CA . TRP A 1 102 ? -10.737 -7.001 11.097 1.00 94.88 102 TRP A CA 1
ATOM 796 C C . TRP A 1 102 ? -10.560 -5.927 12.172 1.00 94.88 102 TRP A C 1
ATOM 798 O O . TRP A 1 102 ? -10.144 -4.815 11.871 1.00 94.88 102 TRP A O 1
ATOM 808 N N . SER A 1 103 ? -10.879 -6.222 13.434 1.00 91.81 103 SER A N 1
ATOM 809 C CA . SER A 1 103 ? -10.712 -5.253 14.524 1.00 91.81 103 SER A CA 1
ATOM 810 C C . SER A 1 103 ? -9.270 -5.127 15.026 1.00 91.81 103 SER A C 1
ATOM 812 O O . SER A 1 103 ? -8.915 -4.056 15.541 1.00 91.81 103 SER A O 1
ATOM 814 N N . THR A 1 104 ? -8.470 -6.193 14.891 1.00 94.94 104 THR A N 1
ATOM 815 C CA . THR A 1 104 ? -7.092 -6.293 15.393 1.00 94.94 104 THR A CA 1
ATOM 816 C C . THR A 1 104 ? -6.050 -6.033 14.315 1.00 94.94 104 THR A C 1
ATOM 818 O O . THR A 1 104 ? -5.037 -5.410 14.616 1.00 94.94 104 THR A O 1
ATOM 821 N N . MET A 1 105 ? -6.306 -6.440 13.073 1.00 96.12 105 MET A N 1
ATOM 822 C CA . MET A 1 105 ? -5.371 -6.341 11.952 1.00 96.12 105 MET A CA 1
ATOM 823 C C . MET A 1 105 ? -4.851 -4.909 11.704 1.00 96.12 105 MET A C 1
ATOM 825 O O . MET A 1 105 ? -3.633 -4.756 11.632 1.00 96.12 105 MET A O 1
ATOM 829 N N . PRO A 1 106 ? -5.680 -3.842 11.724 1.00 97.19 106 PRO A N 1
ATOM 830 C CA . PRO A 1 106 ? -5.171 -2.473 11.608 1.00 97.19 106 PRO A CA 1
ATOM 831 C C . PRO A 1 106 ? -4.312 -2.028 12.795 1.00 97.19 106 PRO A C 1
ATOM 833 O O . PRO A 1 106 ? -3.397 -1.226 12.644 1.00 97.19 106 PRO A O 1
ATOM 836 N N . LEU A 1 107 ? -4.606 -2.530 14.002 1.00 96.69 107 LEU A N 1
ATOM 837 C CA . LEU A 1 107 ? -3.803 -2.224 15.188 1.00 96.69 107 LEU A CA 1
ATOM 838 C C . LEU A 1 107 ? -2.453 -2.938 15.132 1.00 96.69 107 LEU A C 1
ATOM 840 O O . LEU A 1 107 ? -1.440 -2.339 15.468 1.00 96.69 107 LEU A O 1
ATOM 844 N N . TRP A 1 108 ? -2.441 -4.196 14.688 1.00 96.81 108 TRP A N 1
ATOM 845 C CA . TRP A 1 108 ? -1.218 -4.951 14.445 1.00 96.81 108 TRP A CA 1
ATOM 846 C C . TRP A 1 108 ? -0.350 -4.269 13.385 1.00 96.81 108 TRP A C 1
ATOM 848 O O . TRP A 1 108 ? 0.822 -4.022 13.647 1.00 96.81 108 TRP A O 1
ATOM 858 N N . GLY A 1 109 ? -0.916 -3.873 12.241 1.00 96.62 109 GLY A N 1
ATOM 859 C CA . GLY A 1 109 ? -0.139 -3.207 11.196 1.00 96.62 109 GLY A CA 1
ATOM 860 C C . GLY A 1 109 ? 0.357 -1.818 11.596 1.00 96.62 109 GLY A C 1
ATOM 861 O O . GLY A 1 109 ? 1.426 -1.415 11.154 1.00 96.62 109 GLY A O 1
ATOM 862 N N . MET A 1 110 ? -0.325 -1.113 12.507 1.00 96.50 110 MET A N 1
ATOM 863 C CA . MET A 1 110 ? 0.256 0.082 13.134 1.00 96.50 110 MET A CA 1
ATOM 864 C C . MET A 1 110 ? 1.471 -0.237 14.002 1.00 96.50 110 MET A C 1
ATOM 866 O O . MET A 1 110 ? 2.429 0.521 13.957 1.00 96.50 110 MET A O 1
ATOM 870 N N . VAL A 1 111 ? 1.465 -1.347 14.748 1.00 97.25 111 VAL A N 1
ATOM 871 C CA . VAL A 1 111 ? 2.644 -1.788 15.516 1.00 97.25 111 VAL A CA 1
ATOM 872 C C . VAL A 1 111 ? 3.789 -2.177 14.587 1.00 97.25 111 VAL A C 1
ATOM 874 O O . VAL A 1 111 ? 4.928 -1.822 14.854 1.00 97.25 111 VAL A O 1
ATOM 877 N N . MET A 1 112 ? 3.498 -2.823 13.458 1.00 95.38 112 MET A N 1
ATOM 878 C CA . MET A 1 112 ? 4.502 -3.075 12.417 1.00 95.38 112 MET A CA 1
ATOM 879 C C . MET A 1 112 ? 5.047 -1.765 11.825 1.00 95.38 112 MET A C 1
ATOM 881 O O . MET A 1 112 ? 6.248 -1.622 11.607 1.00 95.38 112 MET A O 1
ATOM 885 N N . GLY A 1 113 ? 4.167 -0.789 11.588 1.00 94.69 113 GLY A N 1
ATOM 886 C CA . GLY A 1 113 ? 4.508 0.494 10.979 1.00 94.69 113 GLY A CA 1
ATOM 887 C C . GLY A 1 113 ? 5.281 1.443 11.895 1.00 94.69 113 GLY A C 1
ATOM 888 O O . GLY A 1 113 ? 6.208 2.086 11.416 1.00 94.69 113 GLY A O 1
ATOM 889 N N . PHE A 1 114 ? 4.936 1.507 13.186 1.00 96.44 114 PHE A N 1
ATOM 890 C CA . PHE A 1 114 ? 5.476 2.474 14.155 1.00 96.44 114 PHE A CA 1
ATOM 891 C C . PHE A 1 114 ? 6.219 1.847 15.347 1.00 96.44 114 PHE A C 1
ATOM 893 O O . PHE A 1 114 ? 6.675 2.572 16.229 1.00 96.44 114 PHE A O 1
ATOM 900 N N . GLY A 1 115 ? 6.341 0.520 15.413 1.00 96.56 115 GLY A N 1
ATOM 901 C CA . GLY A 1 115 ? 7.121 -0.178 16.435 1.00 96.56 115 GLY A CA 1
ATOM 902 C C . GLY A 1 115 ? 6.611 0.090 17.851 1.00 96.56 115 GLY A C 1
ATOM 903 O O . GLY A 1 115 ? 5.397 0.178 18.096 1.00 96.56 115 GLY A O 1
ATOM 904 N N . ILE A 1 116 ? 7.545 0.256 18.789 1.00 96.94 116 ILE A N 1
ATOM 905 C CA . ILE A 1 116 ? 7.260 0.56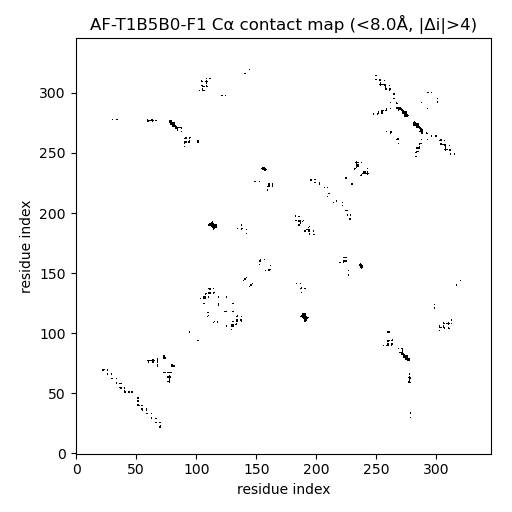2 20.198 1.00 96.94 116 ILE A CA 1
ATOM 906 C C . ILE A 1 116 ? 6.470 1.872 20.356 1.00 96.94 116 ILE A C 1
ATOM 908 O O . ILE A 1 116 ? 5.572 1.970 21.201 1.00 96.94 116 ILE A O 1
ATOM 912 N N . VAL A 1 117 ? 6.741 2.871 19.509 1.00 96.62 117 VAL A N 1
ATOM 913 C CA . VAL A 1 117 ? 6.092 4.195 19.565 1.00 96.62 117 VAL A CA 1
ATOM 914 C C . VAL A 1 117 ? 4.573 4.118 19.341 1.00 96.62 117 VAL A C 1
ATOM 916 O O . VAL A 1 117 ? 3.831 5.005 19.767 1.00 96.62 117 VAL A O 1
ATOM 919 N N . THR A 1 118 ? 4.060 3.020 18.786 1.00 95.88 118 THR A N 1
ATOM 920 C CA . THR A 1 118 ? 2.615 2.803 18.608 1.00 95.88 118 THR A CA 1
ATOM 921 C C . THR A 1 118 ? 1.815 2.906 19.909 1.00 95.88 118 THR A C 1
ATOM 923 O O . THR A 1 118 ? 0.702 3.441 19.914 1.00 95.88 118 THR A O 1
ATOM 926 N N . TYR A 1 119 ? 2.349 2.399 21.026 1.00 93.62 119 TYR A N 1
ATOM 927 C CA . TYR A 1 119 ? 1.625 2.382 22.300 1.00 93.62 119 TYR A CA 1
ATOM 928 C C . TYR A 1 119 ? 1.338 3.796 22.841 1.00 93.62 119 TYR A C 1
ATOM 930 O O . TYR A 1 119 ? 0.164 4.089 23.111 1.00 93.62 119 TYR A O 1
ATOM 938 N N . PRO A 1 120 ? 2.335 4.702 22.959 1.00 94.88 120 PRO A N 1
ATOM 939 C CA . PRO A 1 120 ? 2.072 6.095 23.314 1.00 94.88 120 PRO A CA 1
ATOM 940 C C . PRO A 1 120 ? 1.285 6.848 22.230 1.00 94.88 120 PRO A C 1
ATOM 942 O O . PRO A 1 120 ? 0.381 7.608 22.582 1.00 94.88 120 PRO A O 1
ATOM 945 N N . LEU A 1 121 ? 1.534 6.590 20.936 1.00 93.00 121 LEU A N 1
ATOM 946 C CA . LEU A 1 121 ? 0.815 7.233 19.822 1.00 93.00 121 LEU A CA 1
ATOM 947 C C . LEU A 1 121 ? -0.705 7.022 19.922 1.00 93.00 121 LEU A C 1
ATOM 949 O O . LEU A 1 121 ? -1.497 7.947 19.740 1.00 93.00 121 LEU A O 1
ATOM 953 N N . LEU A 1 122 ? -1.120 5.805 20.276 1.00 92.94 122 LEU A N 1
ATOM 954 C CA . LEU A 1 122 ? -2.528 5.441 20.424 1.00 92.94 122 LEU A CA 1
ATOM 955 C C . LEU A 1 122 ? -3.039 5.582 21.859 1.00 92.94 122 LEU A C 1
ATOM 957 O O . LEU A 1 122 ? -4.145 5.124 22.155 1.00 92.94 122 LEU A O 1
ATOM 961 N N . LYS A 1 123 ? -2.267 6.218 22.750 1.00 91.12 123 LYS A N 1
ATOM 962 C CA . LYS A 1 123 ? -2.615 6.435 24.164 1.00 91.12 123 LYS A CA 1
ATOM 963 C C . LYS A 1 123 ? -3.050 5.140 24.867 1.00 91.12 123 LYS A C 1
ATOM 965 O O . LYS A 1 123 ? -4.045 5.125 25.588 1.00 91.12 123 LYS A O 1
ATOM 970 N N . GLY A 1 124 ? -2.368 4.027 24.587 1.00 84.88 124 GLY A N 1
ATOM 971 C CA . GLY A 1 124 ? -2.673 2.718 25.176 1.00 84.88 124 GLY A CA 1
ATOM 972 C C . GLY A 1 124 ? -3.973 2.059 24.690 1.00 84.88 124 GLY A C 1
ATOM 973 O O . GLY A 1 124 ? -4.396 1.060 25.265 1.00 84.88 124 GLY A O 1
ATOM 974 N N . LYS A 1 125 ? -4.611 2.559 23.620 1.00 90.62 125 LYS A N 1
ATOM 975 C CA . LYS A 1 125 ? -5.835 1.957 23.049 1.00 90.62 125 LYS A CA 1
ATOM 976 C C . LYS A 1 125 ? -5.599 0.633 22.301 1.00 90.62 125 LYS A C 1
ATOM 978 O O . LYS A 1 125 ? -6.551 0.035 21.799 1.00 90.62 125 LYS A O 1
ATOM 983 N N . VAL A 1 126 ? -4.352 0.166 22.213 1.00 93.31 126 VAL A N 1
ATOM 984 C CA . VAL A 1 126 ? -3.998 -1.150 21.660 1.00 93.31 126 VAL A CA 1
ATOM 985 C C . VAL A 1 126 ? -3.913 -2.169 22.787 1.00 93.31 126 VAL A C 1
ATOM 987 O O . VAL A 1 126 ? -3.242 -1.948 23.791 1.00 93.31 126 VAL A O 1
ATOM 990 N N . SER A 1 127 ? -4.567 -3.319 22.613 1.00 93.88 127 SER A N 1
ATOM 991 C CA . SER A 1 127 ? -4.476 -4.402 23.595 1.00 93.88 127 SER A CA 1
ATOM 992 C C . SER A 1 127 ? -3.039 -4.922 23.723 1.00 93.88 127 SER A C 1
ATOM 994 O O . SER A 1 127 ? -2.346 -5.093 22.719 1.00 93.88 127 SER A O 1
ATOM 996 N N . LYS A 1 128 ? -2.615 -5.263 24.947 1.00 94.44 128 LYS A N 1
ATOM 997 C CA . LYS A 1 128 ? -1.263 -5.788 25.220 1.00 94.44 128 LYS A CA 1
ATOM 998 C C . LYS A 1 128 ? -0.913 -7.016 24.372 1.00 94.44 128 LYS A C 1
ATOM 1000 O O . LYS A 1 128 ? 0.217 -7.134 23.921 1.00 94.44 128 LYS A O 1
ATOM 1005 N N . LYS A 1 129 ? -1.890 -7.896 24.110 1.00 95.31 129 LYS A N 1
ATOM 1006 C CA . LYS A 1 129 ? -1.706 -9.094 23.271 1.00 95.31 129 LYS A CA 1
ATOM 1007 C C . LYS A 1 129 ? -1.379 -8.733 21.822 1.00 95.31 129 LYS A C 1
ATOM 1009 O O . LYS A 1 129 ? -0.416 -9.251 21.277 1.00 95.31 129 LYS A O 1
ATOM 1014 N N . VAL A 1 130 ? -2.154 -7.828 21.217 1.00 95.81 130 VAL A N 1
ATOM 1015 C CA . VAL A 1 130 ? -1.922 -7.379 19.830 1.00 95.81 130 VAL A CA 1
ATOM 1016 C C . VAL A 1 130 ? -0.615 -6.600 19.721 1.00 95.81 130 VAL A C 1
ATOM 1018 O O . VAL A 1 130 ? 0.114 -6.776 18.754 1.00 95.81 130 VAL A O 1
ATOM 1021 N N . TYR A 1 131 ? -0.301 -5.784 20.726 1.00 96.75 131 TYR A N 1
ATOM 1022 C CA . TYR A 1 131 ? 0.950 -5.038 20.779 1.00 96.75 131 TYR A CA 1
ATOM 1023 C C . TYR A 1 131 ? 2.173 -5.960 20.848 1.00 96.75 131 TYR A C 1
ATOM 1025 O O . TYR A 1 131 ? 3.064 -5.854 20.011 1.00 96.75 131 TYR A O 1
ATOM 1033 N N . ALA A 1 132 ? 2.179 -6.920 21.779 1.00 96.44 132 ALA A N 1
ATOM 1034 C CA . ALA A 1 132 ? 3.252 -7.906 21.886 1.00 96.44 132 ALA A CA 1
ATOM 1035 C C . ALA A 1 132 ? 3.376 -8.746 20.606 1.00 96.44 132 ALA A C 1
ATOM 1037 O O . ALA A 1 132 ? 4.473 -8.912 20.086 1.00 96.44 132 ALA A O 1
ATOM 1038 N N . PHE A 1 133 ? 2.250 -9.215 20.058 1.00 96.06 133 PHE A N 1
ATOM 1039 C CA . PHE A 1 133 ? 2.241 -9.963 18.803 1.00 96.06 133 PHE A CA 1
ATOM 1040 C C . PHE A 1 133 ? 2.802 -9.144 17.632 1.00 96.06 133 PHE A C 1
ATOM 1042 O O . PHE A 1 133 ? 3.565 -9.679 16.834 1.00 96.06 133 PHE A O 1
ATOM 1049 N N . GLY A 1 134 ? 2.473 -7.852 17.542 1.00 96.06 134 GLY A N 1
ATOM 1050 C CA . GLY A 1 134 ? 3.024 -6.946 16.534 1.00 96.06 134 GLY A CA 1
ATOM 1051 C C . GLY A 1 134 ? 4.534 -6.763 16.662 1.00 96.06 134 GLY A C 1
ATOM 1052 O O . GLY A 1 134 ? 5.233 -6.900 15.669 1.00 96.06 134 GLY A O 1
ATOM 1053 N N . LEU A 1 135 ? 5.059 -6.545 17.872 1.00 96.56 135 LEU A N 1
ATOM 1054 C CA . LEU A 1 135 ? 6.508 -6.412 18.080 1.00 96.56 135 LEU A CA 1
ATOM 1055 C C . LEU A 1 135 ? 7.268 -7.707 17.777 1.00 96.56 135 LEU A C 1
ATOM 1057 O O . LEU A 1 135 ? 8.329 -7.661 17.163 1.00 96.56 135 LEU A O 1
ATOM 1061 N N . VAL A 1 136 ? 6.714 -8.861 18.159 1.00 95.31 136 VAL A N 1
ATOM 1062 C CA . VAL A 1 136 ? 7.291 -10.166 17.802 1.00 95.31 136 VAL A CA 1
ATOM 1063 C C . VAL A 1 136 ? 7.255 -10.367 16.289 1.00 95.31 136 VAL A C 1
ATOM 1065 O O . VAL A 1 136 ? 8.255 -10.769 15.708 1.00 95.31 136 VAL A O 1
ATOM 1068 N N . SER A 1 137 ? 6.134 -10.044 15.636 1.00 93.62 137 SER A N 1
ATOM 1069 C CA . SER A 1 137 ? 6.018 -10.114 14.173 1.00 93.62 137 SER A CA 1
ATOM 1070 C C . SER A 1 137 ? 7.056 -9.221 13.493 1.00 93.62 137 SER A C 1
ATOM 1072 O O . SER A 1 137 ? 7.700 -9.651 12.545 1.00 93.62 137 SER A O 1
ATOM 1074 N N . LEU A 1 138 ? 7.252 -8.002 13.999 1.00 93.50 138 LEU A N 1
ATOM 1075 C CA . LEU A 1 138 ? 8.245 -7.061 13.497 1.00 93.50 138 LEU A CA 1
ATOM 1076 C C . LEU A 1 138 ? 9.656 -7.627 13.643 1.00 93.50 138 LEU A C 1
ATOM 1078 O O . LEU A 1 138 ? 10.358 -7.714 12.646 1.00 93.50 138 LEU A O 1
ATOM 1082 N N . ALA A 1 139 ? 10.031 -8.107 14.831 1.00 91.56 139 ALA A N 1
ATOM 1083 C CA . ALA A 1 139 ? 11.329 -8.742 15.057 1.00 91.56 139 ALA A CA 1
ATOM 1084 C C . ALA A 1 139 ? 11.565 -9.949 14.130 1.00 91.56 139 ALA A C 1
ATOM 1086 O O . ALA A 1 139 ? 12.656 -10.108 13.593 1.00 91.56 139 ALA A O 1
ATOM 1087 N N . LEU A 1 140 ? 10.539 -10.771 13.888 1.00 89.25 140 LEU A N 1
ATOM 1088 C CA . LEU A 1 140 ? 10.631 -11.893 12.950 1.00 89.25 140 LEU A CA 1
ATOM 1089 C C . LEU A 1 140 ? 10.803 -11.427 11.500 1.00 89.25 140 LEU A C 1
ATOM 1091 O O . LEU A 1 140 ? 11.568 -12.040 10.763 1.00 89.25 140 LEU A O 1
ATOM 1095 N N . ILE A 1 141 ? 10.133 -10.351 11.080 1.00 86.69 141 ILE A N 1
ATOM 1096 C CA . ILE A 1 141 ? 10.341 -9.774 9.743 1.00 86.69 141 ILE A CA 1
ATOM 1097 C C . ILE A 1 141 ? 11.765 -9.222 9.608 1.00 86.69 141 ILE A C 1
ATOM 1099 O O . ILE A 1 141 ? 12.405 -9.457 8.585 1.00 86.69 141 ILE A O 1
ATOM 1103 N N . LEU A 1 142 ? 12.286 -8.545 10.632 1.00 83.69 142 LEU A N 1
ATOM 1104 C CA . LEU A 1 142 ? 13.667 -8.055 10.630 1.00 83.69 142 LEU A CA 1
ATOM 1105 C C . LEU A 1 142 ? 14.681 -9.203 10.574 1.00 83.69 142 LEU A C 1
ATOM 1107 O O . LEU A 1 142 ? 15.648 -9.113 9.838 1.00 83.69 142 LEU A O 1
ATOM 1111 N N . LEU A 1 143 ? 14.429 -10.307 11.280 1.00 81.25 143 LEU A N 1
ATOM 1112 C CA . LEU A 1 143 ? 15.350 -11.445 11.321 1.00 81.25 143 LEU A CA 1
ATOM 1113 C C . LEU A 1 143 ? 15.288 -12.325 10.065 1.00 81.25 143 LEU A C 1
ATOM 1115 O O . LEU A 1 143 ? 16.308 -12.835 9.613 1.00 81.25 143 LEU A O 1
ATOM 1119 N N . PHE A 1 144 ? 14.090 -12.549 9.522 1.00 78.19 144 PHE A N 1
ATOM 1120 C CA . PHE A 1 144 ? 13.880 -13.552 8.475 1.00 78.19 144 PHE A CA 1
ATOM 1121 C C . PHE A 1 144 ? 13.545 -12.973 7.111 1.00 78.19 144 PHE A C 1
ATOM 1123 O O . PHE A 1 144 ? 13.781 -13.654 6.127 1.00 78.19 144 PHE A O 1
ATOM 1130 N N . VAL A 1 145 ? 12.997 -11.761 7.013 1.00 75.62 145 VAL A N 1
ATOM 1131 C CA . VAL A 1 145 ? 12.585 -11.191 5.720 1.00 75.62 145 VAL A CA 1
ATOM 1132 C C . VAL A 1 145 ? 13.636 -10.224 5.200 1.00 75.62 145 VAL A C 1
ATOM 1134 O O . VAL A 1 145 ? 14.106 -10.393 4.079 1.00 75.62 145 VAL A O 1
ATOM 1137 N N . LEU A 1 146 ? 14.028 -9.224 5.997 1.00 70.56 146 LEU A N 1
ATOM 1138 C CA . LEU A 1 146 ? 14.928 -8.165 5.527 1.00 70.56 146 LEU A CA 1
ATOM 1139 C C . LEU A 1 146 ? 16.322 -8.651 5.085 1.00 70.56 146 LEU A C 1
ATOM 1141 O O . LEU A 1 146 ? 16.763 -8.202 4.028 1.00 70.56 146 LEU A O 1
ATOM 1145 N N . PRO A 1 147 ? 16.994 -9.599 5.768 1.00 70.38 147 PRO A N 1
ATOM 1146 C CA . PRO A 1 147 ? 18.316 -10.066 5.345 1.00 70.38 147 PRO A CA 1
ATOM 1147 C C . PRO A 1 147 ? 18.254 -10.784 3.992 1.00 70.38 147 PRO A C 1
ATOM 1149 O O . PRO A 1 147 ? 19.147 -10.667 3.152 1.00 70.38 147 PRO A O 1
ATOM 1152 N N . TYR A 1 148 ? 17.135 -11.468 3.745 1.00 66.00 148 TYR A N 1
ATOM 1153 C CA . TYR A 1 148 ? 16.852 -12.200 2.513 1.00 66.00 148 TYR A CA 1
ATOM 1154 C C . TYR A 1 148 ? 16.172 -11.332 1.449 1.00 66.00 148 TYR A C 1
ATOM 1156 O O . TYR A 1 148 ? 15.936 -11.801 0.334 1.00 66.00 148 TYR A O 1
ATOM 1164 N N . LEU A 1 149 ? 15.883 -10.060 1.746 1.00 64.88 149 LEU A N 1
ATOM 1165 C CA . LEU A 1 149 ? 15.349 -9.130 0.759 1.00 64.88 149 LEU A CA 1
ATOM 1166 C C . LEU A 1 149 ? 16.353 -8.947 -0.381 1.00 64.88 149 LEU A C 1
ATOM 1168 O O . LEU A 1 149 ? 15.939 -8.887 -1.528 1.00 64.88 149 LEU A O 1
ATOM 1172 N N . SER A 1 150 ? 17.658 -8.971 -0.091 1.00 56.81 150 SER A N 1
ATOM 1173 C CA . SER A 1 150 ? 18.722 -8.981 -1.104 1.00 56.81 150 SER A CA 1
ATOM 1174 C C . SER A 1 150 ? 18.559 -10.114 -2.129 1.00 56.81 150 SER A C 1
ATOM 1176 O O . SER A 1 150 ? 18.714 -9.876 -3.322 1.00 56.81 150 SER A O 1
ATOM 1178 N N . ILE A 1 151 ? 18.170 -11.316 -1.690 1.00 58.12 151 ILE A N 1
ATOM 1179 C CA . ILE A 1 151 ? 17.886 -12.470 -2.558 1.00 58.12 151 ILE A CA 1
ATOM 1180 C C . ILE A 1 151 ? 16.595 -12.245 -3.345 1.00 58.12 151 ILE A C 1
ATOM 1182 O O . ILE A 1 151 ? 16.564 -12.473 -4.550 1.00 58.12 151 ILE A O 1
ATOM 1186 N N . ALA A 1 152 ? 15.537 -11.741 -2.702 1.00 60.03 152 ALA A N 1
ATOM 1187 C CA . ALA A 1 152 ? 14.297 -11.395 -3.399 1.00 60.03 152 ALA A CA 1
ATOM 1188 C C . ALA A 1 152 ? 14.525 -10.325 -4.485 1.00 60.03 152 ALA A C 1
ATOM 1190 O O . ALA A 1 152 ? 13.920 -10.389 -5.555 1.00 60.03 152 ALA A O 1
ATOM 1191 N N . LEU A 1 153 ? 15.435 -9.377 -4.242 1.00 61.22 153 LEU A N 1
ATOM 1192 C CA . LEU A 1 153 ? 15.820 -8.365 -5.217 1.00 61.22 153 LEU A CA 1
ATOM 1193 C C . LEU A 1 153 ? 16.665 -8.921 -6.374 1.00 61.22 153 LEU A C 1
ATOM 1195 O O . LEU A 1 153 ? 16.666 -8.296 -7.422 1.00 61.22 153 LEU A O 1
ATOM 1199 N N . GLN A 1 154 ? 17.328 -10.078 -6.253 1.00 57.81 154 GLN A N 1
ATOM 1200 C CA . GLN A 1 154 ? 18.021 -10.707 -7.397 1.00 57.81 154 GLN A CA 1
ATOM 1201 C C . GLN A 1 154 ? 17.036 -11.178 -8.479 1.00 57.81 154 GLN A C 1
ATOM 1203 O O . GLN A 1 154 ? 17.374 -11.221 -9.659 1.00 57.81 154 GLN A O 1
ATOM 1208 N N . PHE A 1 155 ? 15.797 -11.502 -8.092 1.00 56.50 155 PHE A N 1
ATOM 1209 C CA . PHE A 1 155 ? 14.720 -11.824 -9.034 1.00 56.50 155 PHE A CA 1
ATOM 1210 C C . PHE A 1 155 ? 14.117 -10.576 -9.700 1.00 56.50 155 PHE A C 1
ATOM 1212 O O . PHE A 1 155 ? 13.369 -10.689 -10.677 1.00 56.50 155 PHE A O 1
ATOM 1219 N N . LEU A 1 156 ? 14.444 -9.384 -9.193 1.00 59.62 156 LEU A N 1
ATOM 1220 C CA . LEU A 1 156 ? 14.207 -8.120 -9.872 1.00 59.62 156 LEU A CA 1
ATOM 1221 C C . LEU A 1 156 ? 15.429 -7.863 -10.762 1.00 59.62 156 LEU A C 1
ATOM 1223 O O . LEU A 1 156 ? 16.542 -7.685 -10.280 1.00 59.62 156 LEU A O 1
ATOM 1227 N N . HIS A 1 157 ? 15.240 -7.885 -12.080 1.00 53.81 157 HIS A N 1
ATOM 1228 C CA . HIS A 1 157 ? 16.268 -7.534 -13.056 1.00 53.81 157 HIS A CA 1
ATOM 1229 C C . HIS A 1 157 ? 16.609 -6.040 -12.960 1.00 53.81 157 HIS A C 1
ATOM 1231 O O . HIS A 1 157 ? 16.251 -5.270 -13.843 1.00 53.81 157 HIS A O 1
ATOM 1237 N N . ILE A 1 158 ? 17.303 -5.622 -11.904 1.00 56.06 158 ILE A N 1
ATOM 1238 C CA . ILE A 1 158 ? 17.875 -4.284 -11.777 1.00 56.06 158 ILE A CA 1
ATOM 1239 C C . ILE A 1 158 ? 19.344 -4.409 -12.208 1.00 56.06 158 ILE A C 1
ATOM 1241 O O . ILE A 1 158 ? 20.166 -4.888 -11.419 1.00 56.06 158 ILE A O 1
ATOM 1245 N N . PRO A 1 159 ? 19.732 -3.989 -13.432 1.00 47.19 159 PRO A N 1
ATOM 1246 C CA . PRO A 1 159 ? 21.112 -4.118 -13.922 1.00 47.19 159 PRO A CA 1
ATOM 1247 C C . PRO A 1 159 ? 22.147 -3.471 -12.984 1.00 47.19 159 PRO A C 1
ATOM 1249 O O . PRO A 1 159 ? 23.281 -3.937 -12.858 1.00 47.19 159 PRO A O 1
ATOM 1252 N N . ASN A 1 160 ? 21.725 -2.428 -12.263 1.00 48.03 160 ASN A N 1
ATOM 1253 C CA . ASN A 1 160 ? 22.555 -1.698 -11.308 1.00 48.03 160 ASN A CA 1
ATOM 1254 C C . ASN A 1 160 ? 22.685 -2.409 -9.948 1.00 48.03 160 ASN A C 1
ATOM 1256 O O . ASN A 1 160 ? 23.717 -2.270 -9.296 1.00 48.03 160 ASN A O 1
ATOM 1260 N N . LEU A 1 161 ? 21.695 -3.211 -9.536 1.00 47.19 161 LEU A N 1
ATOM 1261 C CA . LEU A 1 161 ? 21.747 -3.955 -8.275 1.00 47.19 161 LEU A CA 1
ATOM 1262 C C . LEU A 1 161 ? 22.514 -5.269 -8.432 1.00 47.19 161 LEU A C 1
ATOM 1264 O O . LEU A 1 161 ? 23.285 -5.625 -7.550 1.00 47.19 161 LEU A O 1
ATOM 1268 N N . ASN A 1 162 ? 22.395 -5.942 -9.581 1.00 45.19 162 ASN A N 1
ATOM 1269 C CA . ASN A 1 162 ? 23.188 -7.141 -9.871 1.00 45.19 162 ASN A CA 1
ATOM 1270 C C . ASN A 1 162 ? 24.694 -6.852 -9.834 1.00 45.19 162 ASN A C 1
ATOM 1272 O O . ASN A 1 162 ? 25.461 -7.691 -9.381 1.00 45.19 162 ASN A O 1
ATOM 1276 N N . SER A 1 163 ? 25.113 -5.646 -10.223 1.00 47.38 163 SER A N 1
ATOM 1277 C CA . SER A 1 163 ? 26.513 -5.209 -10.154 1.00 47.38 163 SER A CA 1
ATOM 1278 C C . SER A 1 163 ? 26.959 -4.883 -8.721 1.00 47.38 163 SER A C 1
ATOM 1280 O O . SER A 1 163 ? 28.096 -5.163 -8.354 1.00 47.38 163 SER A O 1
ATOM 1282 N N . ALA A 1 164 ? 26.070 -4.339 -7.884 1.00 44.94 164 ALA A N 1
ATOM 1283 C CA . ALA A 1 164 ? 26.338 -4.086 -6.467 1.00 44.94 164 ALA A CA 1
ATOM 1284 C C . ALA A 1 164 ? 26.271 -5.361 -5.610 1.00 44.94 164 ALA A C 1
ATOM 1286 O O . ALA A 1 164 ? 26.995 -5.459 -4.633 1.00 44.94 164 ALA A O 1
ATOM 1287 N N . ILE A 1 165 ? 25.460 -6.355 -5.984 1.00 44.91 165 ILE A N 1
ATOM 1288 C CA . ILE A 1 165 ? 25.396 -7.679 -5.347 1.00 44.91 165 ILE A CA 1
ATOM 1289 C C . ILE A 1 165 ? 26.550 -8.561 -5.838 1.00 44.91 165 ILE A C 1
ATOM 1291 O O . ILE A 1 165 ? 27.156 -9.250 -5.032 1.00 44.91 165 ILE A O 1
ATOM 1295 N N . ALA A 1 166 ? 26.941 -8.502 -7.114 1.00 41.97 166 ALA A N 1
ATOM 1296 C CA . ALA A 1 166 ? 28.131 -9.204 -7.605 1.00 41.97 166 ALA A CA 1
ATOM 1297 C C . ALA A 1 166 ? 29.430 -8.655 -6.982 1.00 41.97 166 ALA A C 1
ATOM 1299 O O . ALA A 1 166 ? 30.341 -9.426 -6.697 1.00 41.97 166 ALA A O 1
ATOM 1300 N N . ASN A 1 167 ? 29.486 -7.345 -6.708 1.00 42.03 167 ASN A N 1
ATOM 1301 C CA . ASN A 1 167 ? 30.611 -6.691 -6.024 1.00 42.03 167 ASN A CA 1
ATOM 1302 C C . ASN A 1 167 ? 30.417 -6.542 -4.498 1.00 42.03 167 ASN A C 1
ATOM 1304 O O . ASN A 1 167 ? 31.320 -6.066 -3.821 1.00 42.03 167 ASN A O 1
ATOM 1308 N N . GLY A 1 168 ? 29.247 -6.910 -3.965 1.00 42.91 168 GLY A N 1
ATOM 1309 C CA . GLY A 1 168 ? 28.836 -6.775 -2.558 1.00 42.91 168 GLY A CA 1
ATOM 1310 C C . GLY A 1 168 ? 28.438 -8.102 -1.907 1.00 42.91 168 GLY A C 1
ATOM 1311 O O . GLY A 1 168 ? 28.247 -8.161 -0.699 1.00 42.91 168 GLY A O 1
ATOM 1312 N N . ALA A 1 169 ? 28.478 -9.210 -2.653 1.00 38.97 169 ALA A N 1
ATOM 1313 C CA . ALA A 1 169 ? 28.711 -10.561 -2.137 1.00 38.97 169 ALA A CA 1
ATOM 1314 C C . ALA A 1 169 ? 30.152 -10.715 -1.590 1.00 38.97 169 ALA A C 1
ATOM 1316 O O . ALA A 1 169 ? 30.716 -11.807 -1.539 1.00 38.97 169 ALA A O 1
ATOM 1317 N N . VAL A 1 170 ? 30.760 -9.599 -1.187 1.00 43.38 170 VAL A N 1
ATOM 1318 C CA . VAL A 1 170 ? 32.029 -9.510 -0.491 1.00 43.38 170 VAL A CA 1
ATOM 1319 C C . VAL A 1 170 ? 31.723 -9.759 0.973 1.00 43.38 170 VAL A C 1
ATOM 1321 O O . VAL A 1 170 ? 31.176 -8.904 1.655 1.00 43.38 170 VAL A O 1
ATOM 1324 N N . ALA A 1 171 ? 32.078 -10.967 1.405 1.00 45.25 171 ALA A N 1
ATOM 1325 C CA . ALA A 1 171 ? 32.389 -11.336 2.775 1.00 45.25 171 ALA A CA 1
ATOM 1326 C C . ALA A 1 171 ? 31.412 -10.812 3.843 1.00 45.25 171 ALA A C 1
ATOM 1328 O O . ALA A 1 171 ? 31.533 -9.689 4.328 1.00 45.25 171 ALA A O 1
ATOM 1329 N N . HIS A 1 172 ? 30.570 -11.709 4.369 1.00 47.81 172 HIS A N 1
ATOM 1330 C CA . HIS A 1 172 ? 30.260 -11.635 5.797 1.00 47.81 172 HIS A CA 1
ATOM 1331 C C . HIS A 1 172 ? 31.596 -11.753 6.541 1.00 47.81 172 HIS A C 1
ATOM 1333 O O . HIS A 1 172 ? 32.071 -12.850 6.837 1.00 47.81 172 HIS A O 1
ATOM 1339 N N . SER A 1 173 ? 32.271 -10.625 6.757 1.00 47.53 173 SER A N 1
ATOM 1340 C CA . SER A 1 173 ? 33.383 -10.573 7.687 1.00 47.53 173 SER A CA 1
ATOM 1341 C C . SER A 1 173 ? 32.817 -10.997 9.040 1.00 47.53 173 SER A C 1
ATOM 1343 O O . SER A 1 173 ? 31.713 -10.594 9.396 1.00 47.53 173 SER A O 1
ATOM 1345 N N . ALA A 1 174 ? 33.539 -11.823 9.793 1.00 60.66 174 ALA A N 1
ATOM 1346 C CA . ALA A 1 174 ? 33.107 -12.316 11.105 1.00 60.66 174 ALA A CA 1
ATOM 1347 C C . ALA A 1 174 ? 32.988 -11.205 12.184 1.00 60.66 174 ALA A C 1
ATOM 1349 O O . ALA A 1 174 ? 32.992 -11.496 13.380 1.00 60.66 174 ALA A O 1
ATOM 1350 N N . GLY A 1 175 ? 32.941 -9.934 11.773 1.00 67.19 175 GLY A N 1
ATOM 1351 C CA . GLY A 1 175 ? 32.714 -8.771 12.614 1.00 67.19 175 GLY A CA 1
ATOM 1352 C C . GLY A 1 175 ? 31.227 -8.491 12.830 1.00 67.19 175 GLY A C 1
ATOM 1353 O O . GLY A 1 175 ? 30.358 -8.967 12.105 1.00 67.19 175 GLY A O 1
ATOM 1354 N N . ILE A 1 176 ? 30.942 -7.704 13.862 1.00 76.00 176 ILE A N 1
ATOM 1355 C CA . ILE A 1 176 ? 29.589 -7.256 14.187 1.00 76.00 176 ILE A CA 1
ATOM 1356 C C . ILE A 1 176 ? 29.166 -6.187 13.170 1.00 76.00 176 ILE A C 1
ATOM 1358 O O . ILE A 1 176 ? 29.838 -5.163 13.046 1.00 76.00 176 ILE A O 1
ATOM 1362 N N . ASP A 1 177 ? 28.045 -6.405 12.478 1.00 79.00 177 ASP A N 1
ATOM 1363 C CA . ASP A 1 177 ? 27.421 -5.407 11.603 1.00 79.00 177 ASP A CA 1
ATOM 1364 C C . ASP A 1 177 ? 26.687 -4.346 12.439 1.00 79.00 177 ASP A C 1
ATOM 1366 O O . ASP A 1 177 ? 25.501 -4.459 12.759 1.00 79.00 177 ASP A O 1
ATOM 1370 N N . TYR A 1 178 ? 27.424 -3.313 12.845 1.00 82.31 178 TYR A N 1
ATOM 1371 C CA . TYR A 1 178 ? 26.873 -2.208 13.628 1.00 82.31 178 TYR A CA 1
ATOM 1372 C C . TYR A 1 178 ? 25.802 -1.415 12.869 1.00 82.31 178 TYR A C 1
ATOM 1374 O O . TYR A 1 178 ? 24.904 -0.862 13.508 1.00 82.31 178 TYR A O 1
ATOM 1382 N N . GLU A 1 179 ? 25.878 -1.355 11.537 1.00 78.81 179 GLU A N 1
ATOM 1383 C CA . GLU A 1 179 ? 24.897 -0.639 10.721 1.00 78.81 179 GLU A CA 1
ATOM 1384 C C . GLU A 1 179 ? 23.575 -1.405 10.693 1.00 78.81 179 GLU A C 1
ATOM 1386 O O . GLU A 1 179 ? 22.540 -0.839 11.055 1.00 78.81 179 GLU A O 1
ATOM 1391 N N . GLY A 1 180 ? 23.610 -2.702 10.374 1.00 80.31 180 GLY A N 1
ATOM 1392 C CA . GLY A 1 180 ? 22.441 -3.580 10.422 1.00 80.31 180 GLY A CA 1
ATOM 1393 C C . GLY A 1 180 ? 21.772 -3.583 11.797 1.00 80.31 180 GLY A C 1
ATOM 1394 O O . GLY A 1 180 ? 20.561 -3.388 11.900 1.00 80.31 180 GLY A O 1
ATOM 1395 N N . ILE A 1 181 ? 22.559 -3.659 12.877 1.00 84.94 181 ILE A N 1
ATOM 1396 C CA . ILE A 1 181 ? 22.032 -3.571 14.248 1.00 84.94 181 ILE A CA 1
ATOM 1397 C C . ILE A 1 181 ? 21.357 -2.218 14.507 1.00 84.94 181 ILE A C 1
ATOM 1399 O O . ILE A 1 181 ? 20.299 -2.168 15.140 1.00 84.94 181 ILE A O 1
ATOM 1403 N N . ALA A 1 182 ? 21.931 -1.110 14.028 1.00 87.69 182 ALA A N 1
ATOM 1404 C CA . ALA A 1 182 ? 21.312 0.204 14.172 1.00 87.69 182 ALA A CA 1
ATOM 1405 C C . ALA A 1 182 ? 19.976 0.287 13.409 1.00 87.69 182 ALA A C 1
ATOM 1407 O O . ALA A 1 182 ? 19.002 0.837 13.940 1.00 87.69 182 ALA A O 1
ATOM 1408 N N . PHE A 1 183 ? 19.896 -0.302 12.212 1.00 86.25 183 PHE A N 1
ATOM 1409 C CA . PHE A 1 183 ? 18.651 -0.421 11.452 1.00 86.25 183 PHE A CA 1
ATOM 1410 C C . PHE A 1 183 ? 17.608 -1.277 12.174 1.00 86.25 183 PHE A C 1
ATOM 1412 O O . PHE A 1 183 ? 16.445 -0.871 12.256 1.00 86.25 183 PHE A O 1
ATOM 1419 N N . ASP A 1 184 ? 18.006 -2.401 12.765 1.00 88.12 184 ASP A N 1
ATOM 1420 C CA . ASP A 1 184 ? 17.104 -3.279 13.510 1.00 88.12 184 ASP A CA 1
ATOM 1421 C C . ASP A 1 184 ? 16.562 -2.599 14.771 1.00 88.12 184 ASP A C 1
ATOM 1423 O O . ASP A 1 184 ? 15.350 -2.577 14.999 1.00 88.12 184 ASP A O 1
ATOM 1427 N N . ILE A 1 185 ? 17.430 -1.960 15.564 1.00 91.81 185 ILE A N 1
ATOM 1428 C CA . ILE A 1 185 ? 17.023 -1.195 16.754 1.00 91.81 185 ILE A CA 1
ATOM 1429 C C . ILE A 1 185 ? 16.057 -0.073 16.360 1.00 91.81 185 ILE A C 1
ATOM 1431 O O . ILE A 1 185 ? 14.996 0.079 16.975 1.00 91.81 185 ILE A O 1
ATOM 1435 N N . THR A 1 186 ? 16.394 0.686 15.313 1.00 91.81 186 THR A N 1
ATOM 1436 C CA . THR A 1 186 ? 15.528 1.743 14.771 1.00 91.81 186 THR A CA 1
ATOM 1437 C C . THR A 1 186 ? 14.164 1.184 14.395 1.00 91.81 186 THR A C 1
ATOM 1439 O O . THR A 1 186 ? 13.136 1.754 14.768 1.00 91.81 186 THR A O 1
ATOM 1442 N N . SER A 1 187 ? 14.151 0.049 13.701 1.00 91.56 187 SER A N 1
ATOM 1443 C CA . SER A 1 187 ? 12.932 -0.616 13.264 1.00 91.56 187 SER A CA 1
ATOM 1444 C C . SER A 1 187 ? 12.084 -1.071 14.444 1.00 91.56 187 SER A C 1
ATOM 1446 O O . SER A 1 187 ? 10.882 -0.855 14.442 1.00 91.56 187 SER A O 1
ATOM 1448 N N . ILE A 1 188 ? 12.670 -1.641 15.497 1.00 95.06 188 ILE A N 1
ATOM 1449 C CA . ILE A 1 188 ? 11.909 -2.049 16.686 1.00 95.06 188 ILE A CA 1
ATOM 1450 C C . ILE A 1 188 ? 11.280 -0.838 17.392 1.00 95.06 188 ILE A C 1
ATOM 1452 O O . ILE A 1 188 ? 10.122 -0.898 17.817 1.00 95.06 188 ILE A O 1
ATOM 1456 N N . ILE A 1 189 ? 12.005 0.278 17.496 1.00 96.25 189 ILE A N 1
ATOM 1457 C CA . ILE A 1 189 ? 11.518 1.475 18.195 1.00 96.25 189 ILE A CA 1
ATOM 1458 C C . ILE A 1 189 ? 10.443 2.197 17.376 1.00 96.25 189 ILE A C 1
ATOM 1460 O O . ILE A 1 189 ? 9.364 2.478 17.901 1.00 96.25 189 ILE A O 1
ATOM 1464 N N . PHE A 1 190 ? 10.732 2.478 16.105 1.00 95.81 190 PHE A N 1
ATOM 1465 C CA . PHE A 1 190 ? 9.946 3.363 15.239 1.00 95.81 190 PHE A CA 1
ATOM 1466 C C . PHE A 1 190 ? 9.187 2.631 14.125 1.00 95.81 190 PHE A C 1
ATOM 1468 O O . PHE A 1 190 ? 8.538 3.273 13.299 1.00 95.81 190 PHE A O 1
ATOM 1475 N N . GLY A 1 191 ? 9.245 1.303 14.102 1.00 93.81 191 GLY A N 1
ATOM 1476 C CA . GLY A 1 191 ? 8.604 0.457 13.103 1.00 93.81 191 GLY A CA 1
ATOM 1477 C C . GLY A 1 191 ? 9.241 0.555 11.724 1.00 93.81 191 GLY A C 1
ATOM 1478 O O . GLY A 1 191 ? 10.288 1.174 11.519 1.00 93.81 191 GLY A O 1
ATOM 1479 N N . PHE A 1 192 ? 8.553 -0.029 10.747 1.00 90.00 192 PHE A N 1
ATOM 1480 C CA . PHE A 1 192 ? 8.941 0.038 9.341 1.00 90.00 192 PHE A CA 1
ATOM 1481 C C . PHE A 1 192 ? 9.034 1.481 8.812 1.00 90.00 192 PHE A C 1
ATOM 1483 O O . PHE A 1 192 ? 9.871 1.774 7.964 1.00 90.00 192 PHE A O 1
ATOM 1490 N N . ALA A 1 193 ? 8.221 2.412 9.324 1.00 91.19 193 ALA A N 1
ATOM 1491 C CA . ALA A 1 193 ? 8.314 3.818 8.935 1.00 91.19 193 ALA A CA 1
ATOM 1492 C C . ALA A 1 193 ? 9.658 4.433 9.359 1.00 91.19 193 ALA A C 1
ATOM 1494 O O . ALA A 1 193 ? 10.300 5.116 8.563 1.00 91.19 193 ALA A O 1
ATOM 1495 N N . GLY A 1 194 ? 10.105 4.154 10.588 1.00 90.94 194 GLY A N 1
ATOM 1496 C CA . GLY A 1 194 ? 11.418 4.585 11.064 1.00 90.94 194 GLY A CA 1
ATOM 1497 C C . GLY A 1 194 ? 12.564 3.964 10.276 1.00 90.94 194 GLY A C 1
ATOM 1498 O O . GLY A 1 194 ? 13.484 4.683 9.895 1.00 90.94 194 GLY A O 1
ATOM 1499 N N . PHE A 1 195 ? 12.466 2.666 9.968 1.00 87.12 195 PHE A N 1
ATOM 1500 C CA . PHE A 1 195 ? 13.412 1.978 9.088 1.00 87.12 195 PHE A CA 1
ATOM 1501 C C . PHE A 1 195 ? 13.568 2.703 7.749 1.00 87.12 195 PHE A C 1
ATOM 1503 O O . PHE A 1 195 ? 14.677 3.086 7.389 1.00 87.12 195 PHE A O 1
ATOM 1510 N N . VAL A 1 196 ? 12.459 2.954 7.041 1.00 85.31 196 VAL A N 1
ATOM 1511 C CA . VAL A 1 196 ? 12.484 3.602 5.720 1.00 85.31 196 VAL A CA 1
ATOM 1512 C C . VAL A 1 196 ? 13.057 5.017 5.803 1.00 85.31 196 VAL A C 1
ATOM 1514 O O . VAL A 1 196 ? 13.874 5.391 4.966 1.00 85.31 196 VAL A O 1
ATOM 1517 N N . ILE A 1 197 ? 12.677 5.804 6.816 1.00 88.69 197 ILE A N 1
ATOM 1518 C CA . ILE A 1 197 ? 13.201 7.168 6.990 1.00 88.69 197 ILE A CA 1
ATOM 1519 C C . ILE A 1 197 ? 14.715 7.141 7.212 1.00 88.69 197 ILE A C 1
ATOM 1521 O O . ILE A 1 197 ? 15.442 7.860 6.528 1.00 88.69 197 ILE A O 1
ATOM 1525 N N . VAL A 1 198 ? 15.203 6.306 8.133 1.00 86.19 198 VAL A N 1
ATOM 1526 C CA . VAL A 1 198 ? 16.643 6.204 8.402 1.00 86.19 198 VAL A CA 1
ATOM 1527 C C . VAL A 1 198 ? 17.387 5.649 7.189 1.00 86.19 198 VAL A C 1
ATOM 1529 O O . VAL A 1 198 ? 18.453 6.160 6.870 1.00 86.19 198 VAL A O 1
ATOM 1532 N N . ALA A 1 199 ? 16.805 4.704 6.448 1.00 80.31 199 ALA A N 1
ATOM 1533 C CA . ALA A 1 199 ? 17.391 4.153 5.227 1.00 80.31 199 ALA A CA 1
ATOM 1534 C C . ALA A 1 199 ? 17.553 5.216 4.134 1.00 80.31 199 ALA A C 1
ATOM 1536 O O . ALA A 1 199 ? 18.610 5.302 3.508 1.00 80.31 199 ALA A O 1
ATOM 1537 N N . ILE A 1 200 ? 16.539 6.066 3.942 1.00 81.25 200 ILE A N 1
ATOM 1538 C CA . ILE A 1 200 ? 16.601 7.201 3.013 1.00 81.25 200 ILE A CA 1
ATOM 1539 C C . ILE A 1 200 ? 17.693 8.184 3.438 1.00 81.25 200 ILE A C 1
ATOM 1541 O O . ILE A 1 200 ? 18.505 8.589 2.609 1.00 81.25 200 ILE A O 1
ATOM 1545 N N . LEU A 1 201 ? 17.730 8.565 4.719 1.00 84.88 201 LEU A N 1
ATOM 1546 C CA . LEU A 1 201 ? 18.712 9.525 5.231 1.00 84.88 201 LEU A CA 1
ATOM 1547 C C . LEU A 1 201 ? 20.141 8.981 5.141 1.00 84.88 201 LEU A C 1
ATOM 1549 O O . LEU A 1 201 ? 21.045 9.703 4.725 1.00 84.88 201 LEU A O 1
ATOM 1553 N N . TYR A 1 202 ? 20.332 7.707 5.478 1.00 80.75 202 TYR A N 1
ATOM 1554 C CA . TYR A 1 202 ? 21.604 7.005 5.357 1.00 80.75 202 TYR A CA 1
ATOM 1555 C C . TYR A 1 202 ? 22.061 6.929 3.893 1.00 80.75 202 TYR A C 1
ATOM 1557 O O . TYR A 1 202 ? 23.195 7.285 3.576 1.00 80.75 202 TYR A O 1
ATOM 1565 N N . SER A 1 203 ? 21.163 6.560 2.973 1.00 74.50 203 SER A N 1
ATOM 1566 C CA . SER A 1 203 ? 21.460 6.534 1.537 1.00 74.50 203 SER A CA 1
ATOM 1567 C C . SER A 1 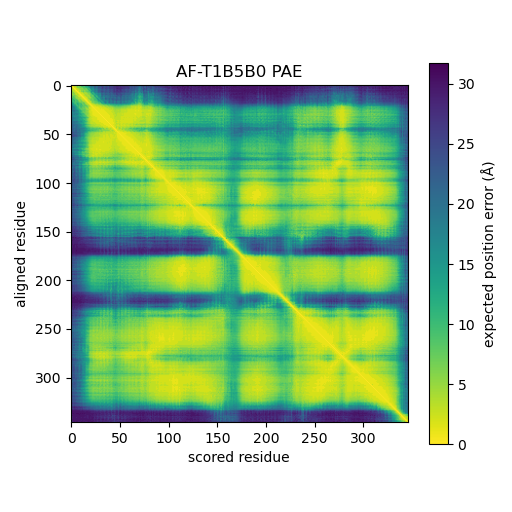203 ? 21.808 7.926 0.997 1.00 74.50 203 SER A C 1
ATOM 1569 O O . SER A 1 203 ? 22.783 8.068 0.260 1.00 74.50 203 SER A O 1
ATOM 1571 N N . ALA A 1 204 ? 21.076 8.964 1.409 1.00 76.19 204 ALA A N 1
ATOM 1572 C CA . ALA A 1 204 ? 21.363 10.342 1.027 1.00 76.19 204 ALA A CA 1
ATOM 1573 C C . ALA A 1 204 ? 22.728 10.815 1.556 1.00 76.19 204 ALA A C 1
ATOM 1575 O O . ALA A 1 204 ? 23.488 11.440 0.816 1.00 76.19 204 ALA A O 1
ATOM 1576 N N . ALA A 1 205 ? 23.066 10.492 2.809 1.00 81.81 205 ALA A N 1
ATOM 1577 C CA . ALA A 1 205 ? 24.359 10.829 3.399 1.00 81.81 205 ALA A CA 1
ATOM 1578 C C . ALA A 1 205 ? 25.519 10.145 2.657 1.00 81.81 205 ALA A C 1
ATOM 1580 O O . ALA A 1 205 ? 26.494 10.813 2.311 1.00 81.81 205 ALA A O 1
ATOM 1581 N N . ASN A 1 206 ? 25.382 8.854 2.341 1.00 73.88 206 ASN A N 1
ATOM 1582 C CA . ASN A 1 206 ? 26.368 8.118 1.547 1.00 73.88 206 ASN A CA 1
ATOM 1583 C C . ASN A 1 206 ? 26.533 8.705 0.146 1.00 73.88 206 ASN A C 1
ATOM 1585 O O . ASN A 1 206 ? 27.656 8.914 -0.309 1.00 73.88 206 ASN A O 1
ATOM 1589 N N . PHE A 1 207 ? 25.426 9.038 -0.518 1.00 71.31 207 PHE A N 1
ATOM 1590 C CA . PHE A 1 207 ? 25.467 9.682 -1.825 1.00 71.31 207 PHE A CA 1
ATOM 1591 C C . PHE A 1 207 ? 26.245 11.005 -1.783 1.00 71.31 207 PHE A C 1
ATOM 1593 O O . PHE A 1 207 ? 27.133 11.223 -2.606 1.00 71.31 207 PHE A O 1
ATOM 1600 N N . ILE A 1 208 ? 25.960 11.865 -0.798 1.00 77.38 208 ILE A N 1
ATOM 1601 C CA . ILE A 1 208 ? 26.668 13.139 -0.617 1.00 77.38 208 ILE A CA 1
ATOM 1602 C C . ILE A 1 208 ? 28.156 12.896 -0.335 1.00 77.38 208 ILE A C 1
ATOM 1604 O O . ILE A 1 208 ? 29.004 13.541 -0.948 1.00 77.38 208 ILE A O 1
ATOM 1608 N N . ALA A 1 209 ? 28.491 11.955 0.550 1.00 76.56 209 ALA A N 1
ATOM 1609 C CA . ALA A 1 209 ? 29.876 11.644 0.895 1.00 76.56 209 ALA A CA 1
ATOM 1610 C C . ALA A 1 209 ? 30.684 11.167 -0.323 1.00 76.56 209 ALA A C 1
ATOM 1612 O O . ALA A 1 209 ? 31.806 11.635 -0.541 1.00 76.56 209 ALA A O 1
ATOM 1613 N N . ILE A 1 210 ? 30.114 10.288 -1.154 1.00 69.25 210 ILE A N 1
ATOM 1614 C CA . ILE A 1 210 ? 30.792 9.827 -2.370 1.00 69.25 210 ILE A CA 1
ATOM 1615 C C . ILE A 1 210 ? 30.893 10.963 -3.394 1.00 69.25 210 ILE A C 1
ATOM 1617 O O . ILE A 1 210 ? 31.959 11.153 -3.971 1.00 69.25 210 ILE A O 1
ATOM 1621 N N . ALA A 1 211 ? 29.846 11.773 -3.574 1.00 68.50 211 ALA A N 1
ATOM 1622 C CA . ALA A 1 211 ? 29.885 12.918 -4.485 1.00 68.50 211 ALA A CA 1
ATOM 1623 C C . ALA A 1 211 ? 30.975 13.943 -4.108 1.00 68.50 211 ALA A C 1
ATOM 1625 O O . ALA A 1 211 ? 31.608 14.521 -4.990 1.00 68.50 211 ALA A O 1
ATOM 1626 N N . LEU A 1 212 ? 31.223 14.144 -2.808 1.00 78.25 212 LEU A N 1
ATOM 1627 C CA . LEU A 1 212 ? 32.268 15.044 -2.308 1.00 78.25 212 LEU A CA 1
ATOM 1628 C C . LEU A 1 212 ? 33.683 14.463 -2.444 1.00 78.25 212 LEU A C 1
ATOM 1630 O O . LEU A 1 212 ? 34.633 15.215 -2.650 1.00 78.25 212 LEU A O 1
ATOM 1634 N N . THR A 1 213 ? 33.836 13.145 -2.311 1.00 77.12 213 THR A N 1
ATOM 1635 C CA . THR A 1 213 ? 35.150 12.474 -2.324 1.00 77.12 213 THR A CA 1
ATOM 1636 C C . THR A 1 213 ? 35.571 11.999 -3.714 1.00 77.12 213 THR A C 1
ATOM 1638 O O . THR A 1 213 ? 36.762 11.918 -4.000 1.00 77.12 213 THR A O 1
ATOM 1641 N N . HIS A 1 214 ? 34.608 11.732 -4.596 1.00 73.31 214 HIS A N 1
ATOM 1642 C CA . HIS A 1 214 ? 34.817 11.200 -5.939 1.00 73.31 214 HIS A CA 1
ATOM 1643 C C . HIS A 1 214 ? 33.980 11.976 -6.979 1.00 73.31 214 HIS A C 1
ATOM 1645 O O . HIS A 1 214 ? 33.120 11.396 -7.643 1.00 73.31 214 HIS A O 1
ATOM 1651 N N . PRO A 1 215 ? 34.234 13.285 -7.178 1.00 67.00 215 PRO A N 1
ATOM 1652 C CA . PRO A 1 215 ? 33.406 14.149 -8.030 1.00 67.00 215 PRO A CA 1
ATOM 1653 C C . PRO A 1 215 ? 33.437 13.781 -9.524 1.00 67.00 215 PRO A C 1
ATOM 1655 O O . PRO A 1 215 ? 32.585 14.229 -10.286 1.00 67.00 215 PRO A O 1
ATOM 1658 N N . ALA A 1 216 ? 34.412 12.971 -9.949 1.00 71.56 216 ALA A N 1
ATOM 1659 C CA . ALA A 1 216 ? 34.543 12.466 -11.315 1.00 71.56 216 ALA A CA 1
ATOM 1660 C C . ALA A 1 216 ? 34.094 10.999 -11.474 1.00 71.56 216 ALA A C 1
ATOM 1662 O O . ALA A 1 216 ? 34.200 10.451 -12.573 1.00 71.56 216 ALA A O 1
ATOM 1663 N N . ALA A 1 217 ? 33.625 10.340 -10.404 1.00 59.06 217 ALA A N 1
ATOM 1664 C CA . ALA A 1 217 ? 33.121 8.976 -10.512 1.00 59.06 217 ALA A CA 1
ATOM 1665 C C . ALA A 1 217 ? 31.856 8.947 -11.391 1.00 59.06 217 ALA A C 1
ATOM 1667 O O . ALA A 1 217 ? 30.990 9.818 -11.255 1.00 59.06 217 ALA A O 1
ATOM 1668 N N . PRO A 1 218 ? 31.709 7.949 -12.284 1.00 56.38 218 PRO A N 1
ATOM 1669 C CA . PRO A 1 218 ? 30.472 7.776 -13.028 1.00 56.38 218 PRO A CA 1
ATOM 1670 C C . PRO A 1 218 ? 29.309 7.614 -12.045 1.00 56.38 218 PRO A C 1
ATOM 1672 O O . PRO A 1 218 ? 29.415 6.841 -11.097 1.00 56.38 218 PRO A O 1
ATOM 1675 N N . ILE A 1 219 ? 28.174 8.272 -12.297 1.00 53.12 219 ILE A N 1
ATOM 1676 C CA . ILE A 1 219 ? 26.966 8.187 -11.447 1.00 53.12 219 ILE A CA 1
ATOM 1677 C C . ILE A 1 219 ? 26.532 6.721 -11.226 1.00 53.12 219 ILE A C 1
ATOM 1679 O O . ILE A 1 219 ? 26.003 6.376 -10.174 1.00 53.12 219 ILE A O 1
ATOM 1683 N N . ALA A 1 220 ? 26.822 5.834 -12.183 1.00 48.28 220 ALA A N 1
ATOM 1684 C CA . ALA A 1 220 ? 26.571 4.397 -12.083 1.00 48.28 220 ALA A CA 1
ATOM 1685 C C . ALA A 1 220 ? 27.400 3.677 -10.993 1.00 48.28 220 ALA A C 1
ATOM 1687 O O . ALA A 1 220 ? 26.951 2.664 -10.465 1.00 48.28 220 ALA A O 1
ATOM 1688 N N . ALA A 1 221 ? 28.571 4.202 -10.611 1.00 40.34 221 ALA A N 1
ATOM 1689 C CA . ALA A 1 221 ? 29.407 3.661 -9.534 1.00 40.34 221 ALA A CA 1
ATOM 1690 C C . ALA A 1 221 ? 28.855 3.969 -8.124 1.00 40.34 221 ALA A C 1
ATOM 1692 O O . ALA A 1 221 ? 29.341 3.420 -7.140 1.00 40.34 221 ALA A O 1
ATOM 1693 N N . LEU A 1 222 ? 27.810 4.802 -8.018 1.00 48.56 222 LEU A N 1
ATOM 1694 C CA . LEU A 1 222 ? 27.121 5.162 -6.768 1.00 48.56 222 LEU A CA 1
ATOM 1695 C C . LEU A 1 222 ? 26.021 4.149 -6.375 1.00 48.56 222 LEU A C 1
ATOM 1697 O O . LEU A 1 222 ? 25.193 4.427 -5.512 1.00 48.56 222 LEU A O 1
ATOM 1701 N N . GLY A 1 223 ? 25.979 2.984 -7.030 1.00 49.62 223 GLY A N 1
ATOM 1702 C CA . GLY A 1 223 ? 24.888 2.003 -6.989 1.00 49.62 223 GLY A CA 1
ATOM 1703 C C . GLY A 1 223 ? 24.762 1.138 -5.727 1.00 49.62 223 GLY A C 1
ATOM 1704 O O . GLY A 1 223 ? 24.143 0.080 -5.803 1.00 49.62 223 GLY A O 1
ATOM 1705 N N . GLY A 1 224 ? 25.302 1.552 -4.577 1.00 51.69 224 GLY A N 1
ATOM 1706 C CA . GLY A 1 224 ? 25.029 0.913 -3.282 1.00 51.69 224 GLY A CA 1
ATOM 1707 C C . GLY A 1 224 ? 23.616 1.254 -2.804 1.00 51.69 224 GLY A C 1
ATOM 1708 O O . GLY A 1 224 ? 23.429 2.130 -1.963 1.00 51.69 224 GLY A O 1
ATOM 1709 N N . GLN A 1 225 ? 22.606 0.645 -3.422 1.00 54.88 225 GLN A N 1
ATOM 1710 C CA . GLN A 1 225 ? 21.205 1.017 -3.232 1.00 54.88 225 GLN A CA 1
ATOM 1711 C C . GLN A 1 225 ? 20.582 0.240 -2.072 1.00 54.88 225 GLN A C 1
ATOM 1713 O O . GLN A 1 225 ? 20.644 -0.987 -2.044 1.00 54.88 225 GLN A O 1
ATOM 1718 N N . VAL A 1 226 ? 19.943 0.951 -1.136 1.00 52.59 226 VAL A N 1
ATOM 1719 C CA . VAL A 1 226 ? 19.230 0.319 -0.019 1.00 52.59 226 VAL A CA 1
ATOM 1720 C C . VAL A 1 226 ? 17.905 -0.282 -0.522 1.00 52.59 226 VAL A C 1
ATOM 1722 O O . VAL A 1 226 ? 17.053 0.454 -1.039 1.00 52.59 226 VAL A O 1
ATOM 1725 N N . PRO A 1 227 ? 17.694 -1.601 -0.360 1.00 49.38 227 PRO A N 1
ATOM 1726 C CA . PRO A 1 227 ? 16.428 -2.274 -0.641 1.00 49.38 227 PRO A CA 1
ATOM 1727 C C . PRO A 1 227 ? 15.215 -1.564 -0.020 1.00 49.38 227 PRO A C 1
ATOM 1729 O O . PRO A 1 227 ? 15.211 -1.254 1.167 1.00 49.38 227 PRO A O 1
ATOM 1732 N N . GLY A 1 228 ? 14.156 -1.336 -0.804 1.00 52.53 228 GLY A N 1
ATOM 1733 C CA . GLY A 1 228 ? 12.894 -0.760 -0.308 1.00 52.53 228 GLY A CA 1
ATOM 1734 C C . GLY A 1 228 ? 12.807 0.771 -0.307 1.00 52.53 228 GLY A C 1
ATOM 1735 O O . GLY A 1 228 ? 11.765 1.310 0.062 1.00 52.53 228 GLY A O 1
ATOM 1736 N N . VAL A 1 229 ? 13.856 1.469 -0.754 1.00 56.50 229 VAL A N 1
ATOM 1737 C CA . VAL A 1 229 ? 13.865 2.937 -0.910 1.00 56.50 229 VAL A CA 1
ATOM 1738 C C . VAL A 1 229 ? 13.609 3.376 -2.362 1.00 56.50 229 VAL A C 1
ATOM 1740 O O . VAL A 1 229 ? 13.119 4.480 -2.598 1.00 56.50 229 VAL A O 1
ATOM 1743 N N . TYR A 1 230 ? 13.884 2.512 -3.344 1.00 60.72 230 TYR A N 1
ATOM 1744 C CA . TYR A 1 230 ? 13.691 2.805 -4.768 1.00 60.72 230 TYR A CA 1
ATOM 1745 C C . TYR A 1 230 ? 12.322 2.314 -5.281 1.00 60.72 230 TYR A C 1
ATOM 1747 O O . TYR A 1 230 ? 11.903 1.207 -4.926 1.00 60.72 230 TYR A O 1
ATOM 1755 N N . PRO A 1 231 ? 11.610 3.097 -6.118 1.00 64.62 231 PRO A N 1
ATOM 1756 C CA . PRO A 1 231 ? 10.374 2.645 -6.747 1.00 64.62 231 PRO A CA 1
ATOM 1757 C C . PRO A 1 231 ? 10.653 1.508 -7.728 1.00 64.62 231 PRO A C 1
ATOM 1759 O O . PRO A 1 231 ? 11.382 1.690 -8.692 1.00 64.62 231 PRO A O 1
ATOM 1762 N N . VAL A 1 232 ? 10.032 0.349 -7.522 1.00 71.88 232 VAL A N 1
ATOM 1763 C CA . VAL A 1 232 ? 10.187 -0.785 -8.438 1.00 71.88 232 VAL A CA 1
ATOM 1764 C C . VAL A 1 232 ? 9.198 -0.655 -9.596 1.00 71.88 232 VAL A C 1
ATOM 1766 O O . VAL A 1 232 ? 7.982 -0.674 -9.383 1.00 71.88 232 VAL A O 1
ATOM 1769 N N . ILE A 1 233 ? 9.710 -0.525 -10.820 1.00 73.50 233 ILE A N 1
ATOM 1770 C CA . ILE A 1 233 ? 8.918 -0.257 -12.023 1.00 73.50 233 ILE A CA 1
ATOM 1771 C C . ILE A 1 233 ? 8.804 -1.534 -12.879 1.00 73.50 233 ILE A C 1
ATOM 1773 O O . ILE A 1 233 ? 9.808 -2.025 -13.409 1.00 73.50 233 ILE A O 1
ATOM 1777 N N . PRO A 1 234 ? 7.585 -2.077 -13.079 1.00 74.88 234 PRO A N 1
ATOM 1778 C CA . PRO A 1 234 ? 7.359 -3.194 -13.993 1.00 74.88 234 PRO A CA 1
ATOM 1779 C C . PRO A 1 234 ? 7.851 -2.891 -15.415 1.00 74.88 234 PRO A C 1
ATOM 1781 O O . PRO A 1 234 ? 7.520 -1.856 -15.988 1.00 74.88 234 PRO A O 1
ATOM 1784 N N . GLY A 1 235 ? 8.612 -3.815 -16.000 1.00 69.50 235 GLY A N 1
ATOM 1785 C CA . GLY A 1 235 ? 9.213 -3.684 -17.329 1.00 69.50 235 GLY A CA 1
ATOM 1786 C C . GLY A 1 235 ? 10.605 -3.048 -17.340 1.00 69.50 235 GLY A C 1
ATOM 1787 O O . GLY A 1 235 ? 11.315 -3.230 -18.325 1.00 69.50 235 GLY A O 1
ATOM 1788 N N . LEU A 1 236 ? 11.005 -2.364 -16.260 1.00 67.88 236 LEU A N 1
ATOM 1789 C CA . LEU A 1 236 ? 12.367 -1.856 -16.075 1.00 67.88 236 LEU A CA 1
ATOM 1790 C C . LEU A 1 236 ? 13.142 -2.714 -15.072 1.00 67.88 236 LEU A C 1
ATOM 1792 O O . LEU A 1 236 ? 14.186 -3.255 -15.414 1.00 67.88 236 LEU A O 1
ATOM 1796 N N . ASP A 1 237 ? 12.586 -2.880 -13.871 1.00 66.62 237 ASP A N 1
ATOM 1797 C CA . ASP A 1 237 ? 13.245 -3.562 -12.750 1.00 66.62 237 ASP A CA 1
ATOM 1798 C C . ASP A 1 237 ? 12.791 -5.017 -12.597 1.00 66.62 237 ASP A C 1
ATOM 1800 O O . ASP A 1 237 ? 13.383 -5.799 -11.864 1.00 66.62 237 ASP A O 1
ATOM 1804 N N . MET A 1 238 ? 11.693 -5.400 -13.247 1.00 73.75 238 MET A N 1
ATOM 1805 C CA . MET A 1 238 ? 11.135 -6.751 -13.181 1.00 73.75 238 MET A CA 1
ATOM 1806 C C . MET A 1 238 ? 10.309 -7.073 -14.424 1.00 73.75 238 MET A C 1
ATOM 1808 O O . MET A 1 238 ? 9.889 -6.146 -15.124 1.00 73.75 238 MET A O 1
ATOM 1812 N N . PRO A 1 239 ? 9.999 -8.354 -14.701 1.00 81.19 239 PRO A N 1
ATOM 1813 C CA . PRO A 1 239 ? 9.145 -8.713 -15.828 1.00 81.19 239 PRO A CA 1
ATOM 1814 C C . PRO A 1 239 ? 7.810 -7.957 -15.784 1.00 81.19 239 PRO A C 1
ATOM 1816 O O . PRO A 1 239 ? 7.095 -8.007 -14.783 1.00 81.19 239 PRO A O 1
ATOM 1819 N N . LEU A 1 240 ? 7.465 -7.268 -16.879 1.00 78.88 240 LEU A N 1
ATOM 1820 C CA . LEU A 1 240 ? 6.318 -6.351 -16.950 1.00 78.88 240 LEU A CA 1
ATOM 1821 C C . LEU A 1 240 ? 5.014 -6.994 -16.460 1.00 78.88 240 LEU A C 1
ATOM 1823 O O . LEU A 1 240 ? 4.323 -6.435 -15.614 1.00 78.88 240 LEU A O 1
ATOM 1827 N N . VAL A 1 241 ? 4.699 -8.190 -16.962 1.00 82.94 241 VAL A N 1
ATOM 1828 C CA . VAL A 1 241 ? 3.464 -8.906 -16.608 1.00 82.94 241 VAL A CA 1
ATOM 1829 C C . VAL A 1 241 ? 3.449 -9.273 -15.125 1.00 82.94 241 VAL A C 1
ATOM 1831 O O . VAL A 1 241 ? 2.459 -9.016 -14.445 1.00 82.94 241 VAL A O 1
ATOM 1834 N N . ALA A 1 242 ? 4.556 -9.813 -14.606 1.00 83.12 242 ALA A N 1
ATOM 1835 C CA . ALA A 1 242 ? 4.669 -10.177 -13.196 1.00 83.12 242 ALA A CA 1
ATOM 1836 C C . ALA A 1 242 ? 4.519 -8.948 -12.288 1.00 83.12 242 ALA A C 1
ATOM 1838 O O . ALA A 1 242 ? 3.785 -9.001 -11.303 1.00 83.12 242 ALA A O 1
ATOM 1839 N N . GLY A 1 243 ? 5.137 -7.823 -12.657 1.00 83.50 243 GLY A N 1
ATOM 1840 C CA . GLY A 1 243 ? 5.034 -6.578 -11.904 1.00 83.50 243 GLY A CA 1
ATOM 1841 C C . GLY A 1 243 ? 3.647 -5.950 -11.933 1.00 83.50 243 GLY A C 1
ATOM 1842 O O . GLY A 1 243 ? 3.163 -5.508 -10.893 1.00 83.50 243 GLY A O 1
ATOM 1843 N N . ILE A 1 244 ? 2.956 -5.977 -13.077 1.00 83.94 244 ILE A N 1
ATOM 1844 C CA . ILE A 1 244 ? 1.554 -5.540 -13.161 1.00 83.94 244 ILE A CA 1
ATOM 1845 C C . ILE A 1 244 ? 0.666 -6.428 -12.280 1.00 83.94 244 ILE A C 1
ATOM 1847 O O . ILE A 1 244 ? -0.176 -5.910 -11.548 1.00 83.94 244 ILE A O 1
ATOM 1851 N N . CYS A 1 245 ? 0.864 -7.750 -12.298 1.00 87.88 245 CYS A N 1
ATOM 1852 C CA . CYS A 1 245 ? 0.126 -8.668 -11.431 1.00 87.88 245 CYS A CA 1
ATOM 1853 C C . CYS A 1 245 ? 0.400 -8.402 -9.943 1.00 87.88 245 CYS A C 1
ATOM 1855 O O . CYS A 1 245 ? -0.546 -8.334 -9.158 1.00 87.88 245 CYS A O 1
ATOM 1857 N N . ALA A 1 246 ? 1.664 -8.211 -9.558 1.00 88.06 246 ALA A N 1
ATOM 1858 C CA . ALA A 1 246 ? 2.048 -7.910 -8.181 1.00 88.06 246 ALA A CA 1
ATOM 1859 C C . ALA A 1 246 ? 1.428 -6.589 -7.698 1.00 88.06 246 ALA A C 1
ATOM 1861 O O . ALA A 1 246 ? 0.810 -6.553 -6.631 1.00 88.06 246 ALA A O 1
ATOM 1862 N N . LEU A 1 247 ? 1.513 -5.532 -8.512 1.00 86.50 247 LEU A N 1
ATOM 1863 C CA . LEU A 1 247 ? 0.915 -4.231 -8.216 1.00 86.50 247 LEU A CA 1
ATOM 1864 C C . LEU A 1 247 ? -0.612 -4.325 -8.106 1.00 86.50 247 LEU A C 1
ATOM 1866 O O . LEU A 1 247 ? -1.197 -3.772 -7.176 1.00 86.50 247 LEU A O 1
ATOM 1870 N N . ALA A 1 248 ? -1.261 -5.060 -9.013 1.00 88.88 248 ALA A N 1
ATOM 1871 C CA . ALA A 1 248 ? -2.703 -5.267 -8.976 1.00 88.88 248 ALA A CA 1
ATOM 1872 C C . ALA A 1 248 ? -3.137 -5.979 -7.688 1.00 88.88 248 ALA A C 1
ATOM 1874 O O . ALA A 1 248 ? -4.055 -5.510 -7.019 1.00 88.88 248 ALA A O 1
ATOM 1875 N N . ILE A 1 249 ? -2.467 -7.072 -7.305 1.00 92.94 249 ILE A N 1
ATOM 1876 C CA . ILE A 1 249 ? -2.769 -7.798 -6.062 1.00 92.94 249 ILE A CA 1
ATOM 1877 C C . ILE A 1 249 ? -2.580 -6.881 -4.852 1.00 92.94 249 ILE A C 1
ATOM 1879 O O . ILE A 1 249 ? -3.478 -6.793 -4.012 1.00 92.94 249 ILE A O 1
ATOM 1883 N N . LEU A 1 250 ? -1.448 -6.173 -4.790 1.00 92.06 250 LEU A N 1
ATOM 1884 C CA . LEU A 1 250 ? -1.121 -5.252 -3.706 1.00 92.06 250 LEU A CA 1
ATOM 1885 C C . LEU A 1 250 ? -2.205 -4.183 -3.547 1.00 92.06 250 LEU A C 1
ATOM 1887 O O . LEU A 1 250 ? -2.775 -4.048 -2.468 1.00 92.06 250 LEU A O 1
ATOM 1891 N N . LEU A 1 251 ? -2.540 -3.464 -4.619 1.00 92.12 251 LEU A N 1
ATOM 1892 C CA . LEU A 1 251 ? -3.511 -2.370 -4.572 1.00 92.12 251 LEU A CA 1
ATOM 1893 C C . LEU A 1 251 ? -4.934 -2.857 -4.310 1.00 92.12 251 LEU A C 1
ATOM 1895 O O . LEU A 1 251 ? -5.654 -2.245 -3.524 1.00 92.12 251 LEU A O 1
ATOM 1899 N N . ILE A 1 252 ? -5.351 -3.962 -4.937 1.00 92.69 252 ILE A N 1
ATOM 1900 C CA . ILE A 1 252 ? -6.692 -4.513 -4.723 1.00 92.69 252 ILE A CA 1
ATOM 1901 C C . ILE A 1 252 ? -6.867 -4.868 -3.253 1.00 92.69 252 ILE A C 1
ATOM 1903 O O . ILE A 1 252 ? -7.867 -4.478 -2.661 1.00 92.69 252 ILE A O 1
ATOM 1907 N N . VAL A 1 253 ? -5.908 -5.578 -2.655 1.00 95.44 253 VAL A N 1
ATOM 1908 C CA . VAL A 1 253 ? -5.985 -5.976 -1.245 1.00 95.44 253 VAL A CA 1
ATOM 1909 C C . VAL A 1 253 ? -5.906 -4.754 -0.323 1.00 95.44 253 VAL A C 1
ATOM 1911 O O . VAL A 1 253 ? -6.689 -4.671 0.625 1.00 95.44 253 VAL A O 1
ATOM 1914 N N . HIS A 1 254 ? -5.045 -3.783 -0.636 1.00 95.94 254 HIS A N 1
ATOM 1915 C CA . HIS A 1 254 ? -4.903 -2.527 0.103 1.00 95.94 254 HIS A CA 1
ATOM 1916 C C . HIS A 1 254 ? -6.226 -1.748 0.185 1.00 95.94 254 HIS A C 1
ATOM 1918 O O . HIS A 1 254 ? -6.766 -1.508 1.270 1.00 95.94 254 HIS A O 1
ATOM 1924 N N . GLU A 1 255 ? -6.794 -1.416 -0.972 1.00 95.44 255 GLU A N 1
ATOM 1925 C CA . GLU A 1 255 ? -8.041 -0.659 -1.087 1.00 95.44 255 GLU A CA 1
ATOM 1926 C C . GLU A 1 255 ? -9.230 -1.461 -0.559 1.00 95.44 255 GLU A C 1
ATOM 1928 O O . GLU A 1 255 ? -10.095 -0.947 0.152 1.00 95.44 255 GLU A O 1
ATOM 1933 N N . PHE A 1 256 ? -9.255 -2.767 -0.823 1.00 95.50 256 PHE A N 1
ATOM 1934 C CA . PHE A 1 256 ? -10.279 -3.648 -0.280 1.00 95.50 25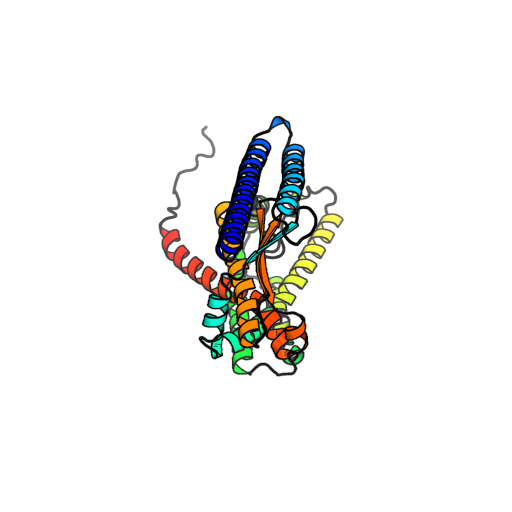6 PHE A CA 1
ATOM 1935 C C . PHE A 1 256 ? -10.307 -3.603 1.254 1.00 95.50 256 PHE A C 1
ATOM 1937 O O . PHE A 1 256 ? -11.388 -3.501 1.841 1.00 95.50 256 PHE A O 1
ATOM 1944 N N . SER A 1 257 ? -9.147 -3.616 1.916 1.00 96.88 257 SER A N 1
ATOM 1945 C CA . SER A 1 257 ? -9.067 -3.526 3.376 1.00 96.88 257 SER A CA 1
ATOM 1946 C C . SER A 1 257 ? -9.583 -2.192 3.923 1.00 96.88 257 SER A C 1
ATOM 1948 O O . SER A 1 257 ? -10.322 -2.210 4.912 1.00 96.88 257 SER A O 1
ATOM 1950 N N . HIS A 1 258 ? -9.304 -1.059 3.268 1.00 97.00 258 HIS A N 1
ATOM 1951 C CA . HIS A 1 258 ? -9.933 0.223 3.618 1.00 97.00 258 HIS A CA 1
ATOM 1952 C C . HIS A 1 258 ? -11.461 0.140 3.546 1.00 97.00 258 HIS A C 1
ATOM 1954 O O . HIS A 1 258 ? -12.162 0.547 4.479 1.00 97.00 258 HIS A O 1
ATOM 1960 N N . GLY A 1 259 ? -11.981 -0.460 2.473 1.00 96.44 259 GLY A N 1
ATOM 1961 C CA . GLY A 1 259 ? -13.412 -0.618 2.248 1.00 96.44 259 GLY A CA 1
ATOM 1962 C C . GLY A 1 259 ? -14.071 -1.489 3.312 1.00 96.44 259 GLY A C 1
ATOM 1963 O O . GLY A 1 259 ? -15.122 -1.133 3.852 1.00 96.44 259 GLY A O 1
ATOM 1964 N N . VAL A 1 260 ? -13.441 -2.615 3.649 1.00 97.31 260 VAL A N 1
ATOM 1965 C CA . VAL A 1 260 ? -13.930 -3.536 4.678 1.00 97.31 260 VAL A CA 1
ATOM 1966 C C . VAL A 1 260 ? -13.995 -2.850 6.041 1.00 97.31 260 VAL A C 1
ATOM 1968 O O . VAL A 1 260 ? -15.024 -2.934 6.719 1.00 97.31 260 VAL A O 1
ATOM 1971 N N . LEU A 1 261 ? -12.934 -2.141 6.435 1.00 97.31 261 LEU A N 1
ATOM 1972 C CA . LEU A 1 261 ? -12.903 -1.443 7.718 1.00 97.31 261 LEU A CA 1
ATOM 1973 C C . LEU A 1 261 ? -13.896 -0.278 7.770 1.00 97.31 261 LEU A C 1
ATOM 1975 O O . LEU A 1 261 ? -14.547 -0.091 8.800 1.00 97.31 261 LEU A O 1
ATOM 1979 N N . ALA A 1 262 ? -14.089 0.444 6.664 1.00 97.44 262 ALA A N 1
ATOM 1980 C CA . ALA A 1 262 ? -15.120 1.471 6.562 1.00 97.44 262 ALA A CA 1
ATOM 1981 C C . ALA A 1 262 ? -16.527 0.874 6.757 1.00 97.44 262 ALA A C 1
ATOM 1983 O O . ALA A 1 262 ? -17.297 1.357 7.591 1.00 97.44 262 ALA A O 1
ATOM 1984 N N . ARG A 1 263 ? -16.850 -0.239 6.079 1.00 96.50 263 ARG A N 1
ATOM 1985 C CA . ARG A 1 263 ? -18.141 -0.930 6.261 1.00 96.50 263 ARG A CA 1
ATOM 1986 C C . ARG A 1 263 ? -18.334 -1.452 7.683 1.00 96.50 263 ARG A C 1
ATOM 1988 O O . ARG A 1 263 ? -19.432 -1.320 8.225 1.00 96.50 263 ARG A O 1
ATOM 1995 N N . LYS A 1 264 ? -17.281 -1.981 8.315 1.00 95.38 264 LYS A N 1
ATOM 1996 C CA . LYS A 1 264 ? -17.306 -2.403 9.727 1.00 95.38 264 LYS A CA 1
ATOM 1997 C C . LYS A 1 264 ? -17.590 -1.223 10.665 1.00 95.38 264 LYS A C 1
ATOM 1999 O O . LYS A 1 264 ? -18.377 -1.363 11.598 1.00 95.38 264 LYS A O 1
ATOM 2004 N N . ALA A 1 265 ? -17.029 -0.049 10.377 1.00 95.75 265 ALA A N 1
ATOM 2005 C CA . ALA A 1 265 ? -17.328 1.201 11.078 1.00 95.75 265 ALA A CA 1
ATOM 2006 C C . ALA A 1 265 ? -18.692 1.820 10.694 1.00 95.75 265 ALA A C 1
ATOM 2008 O O . ALA A 1 265 ? -18.992 2.943 11.088 1.00 95.75 265 ALA A O 1
ATOM 2009 N N . LYS A 1 266 ? -19.536 1.087 9.950 1.00 95.94 266 LYS A N 1
ATOM 2010 C CA . LYS A 1 266 ? -20.860 1.507 9.461 1.00 95.94 266 LYS A CA 1
ATOM 2011 C C . LYS A 1 266 ? -20.831 2.704 8.502 1.00 95.94 266 LYS A C 1
ATOM 2013 O O . LYS A 1 266 ? -21.876 3.304 8.265 1.00 95.94 266 LYS A O 1
ATOM 2018 N N . VAL A 1 267 ? -19.683 2.987 7.888 1.00 97.25 267 VAL A N 1
ATOM 2019 C CA . VAL A 1 267 ? -19.525 4.021 6.857 1.00 97.25 267 VAL A CA 1
ATOM 2020 C C . VAL A 1 267 ? -19.946 3.474 5.496 1.00 97.25 267 VAL A C 1
ATOM 2022 O O . VAL A 1 267 ? -19.617 2.341 5.127 1.00 97.25 267 VAL A O 1
ATOM 2025 N N . LYS A 1 268 ? -20.711 4.251 4.732 1.00 96.19 268 LYS A N 1
ATOM 2026 C CA . LYS A 1 268 ? -21.112 3.919 3.358 1.00 96.19 268 LYS A CA 1
ATOM 2027 C C . LYS A 1 268 ? -19.934 4.025 2.399 1.00 96.19 268 LYS A C 1
ATOM 2029 O O . LYS A 1 268 ? -19.099 4.909 2.522 1.00 96.19 268 LYS A O 1
ATOM 2034 N N . LEU A 1 269 ? -19.907 3.133 1.412 1.00 96.50 269 LEU A N 1
ATOM 2035 C CA . LEU A 1 269 ? -18.999 3.234 0.273 1.00 96.50 269 LEU A CA 1
ATOM 2036 C C . LEU A 1 269 ? -19.772 3.824 -0.907 1.00 96.50 269 LEU A C 1
ATOM 2038 O O . LEU A 1 269 ? -20.845 3.321 -1.255 1.00 96.50 269 LEU A O 1
ATOM 2042 N N . LYS A 1 270 ? -19.248 4.894 -1.500 1.00 93.81 270 LYS A N 1
ATOM 2043 C CA . LYS A 1 270 ? -19.830 5.569 -2.665 1.00 93.81 270 LYS A CA 1
ATOM 2044 C C . LYS A 1 270 ? -19.534 4.794 -3.942 1.00 93.81 270 LYS A C 1
ATOM 2046 O O . LYS A 1 270 ? -20.449 4.535 -4.730 1.00 93.81 270 LYS A O 1
ATOM 2051 N N . SER A 1 271 ? -18.278 4.391 -4.115 1.00 93.19 271 SER A N 1
ATOM 2052 C CA . SER A 1 271 ? -17.808 3.661 -5.286 1.00 93.19 271 SER A CA 1
ATOM 2053 C C . SER A 1 271 ? -16.524 2.868 -4.994 1.00 93.19 271 SER A C 1
ATOM 2055 O O . SER A 1 271 ? -15.869 3.072 -3.972 1.00 93.19 271 SER A O 1
ATOM 2057 N N . VAL A 1 272 ? -16.214 1.907 -5.863 1.00 94.19 272 VAL A N 1
ATOM 2058 C CA . VAL A 1 272 ? -14.930 1.189 -5.936 1.00 94.19 272 VAL A CA 1
ATOM 2059 C C . VAL A 1 272 ? -14.499 1.131 -7.395 1.00 94.19 272 VAL A C 1
ATOM 2061 O O . VAL A 1 272 ? -15.360 1.040 -8.277 1.00 94.19 272 VAL A O 1
ATOM 2064 N N . GLY A 1 273 ? -13.203 1.165 -7.683 1.00 92.69 273 GLY A N 1
ATOM 2065 C CA . GLY A 1 273 ? -12.769 1.192 -9.074 1.00 92.69 273 GLY A CA 1
ATOM 2066 C C . GLY A 1 273 ? -11.271 1.251 -9.293 1.00 92.69 273 GLY A C 1
ATOM 2067 O O . GLY A 1 273 ? -10.481 0.908 -8.417 1.00 92.69 273 GLY A O 1
ATOM 2068 N N . LEU A 1 274 ? -10.913 1.685 -10.499 1.00 92.06 274 LEU A N 1
ATOM 2069 C CA . LEU A 1 274 ? -9.537 1.877 -10.939 1.00 92.06 274 LEU A CA 1
ATOM 2070 C C . LEU A 1 274 ? -9.260 3.353 -11.219 1.00 92.06 274 LEU A C 1
ATOM 2072 O O . LEU A 1 274 ? -10.106 4.067 -11.767 1.00 92.06 274 LEU A O 1
ATOM 2076 N N . LEU A 1 275 ? -8.052 3.779 -10.869 1.00 91.00 275 LEU A N 1
ATOM 2077 C CA . LEU A 1 275 ? -7.459 5.039 -11.284 1.00 91.00 275 LEU A CA 1
ATOM 2078 C C . LEU A 1 275 ? -6.606 4.777 -12.529 1.00 91.00 275 LEU A C 1
ATOM 2080 O O . LEU A 1 275 ? -5.653 3.994 -12.484 1.00 91.00 275 LEU A O 1
ATOM 2084 N N . LEU A 1 276 ? -6.962 5.424 -13.635 1.00 91.31 276 LEU A N 1
ATOM 2085 C CA . LEU A 1 276 ? -6.300 5.264 -14.924 1.00 91.31 276 LEU A CA 1
ATOM 2086 C C . LEU A 1 276 ? -5.513 6.524 -15.294 1.00 91.31 276 LEU A C 1
ATOM 2088 O O . LEU A 1 276 ? -5.974 7.649 -15.081 1.00 91.31 276 LEU A O 1
ATOM 2092 N N . VAL A 1 277 ? -4.342 6.300 -15.889 1.00 89.12 277 VAL A N 1
ATOM 2093 C CA . VAL A 1 277 ? -3.492 7.301 -16.537 1.00 89.12 277 VAL A CA 1
ATOM 2094 C C . VAL A 1 277 ? -3.495 6.967 -18.017 1.00 89.12 277 VAL A C 1
ATOM 2096 O O . VAL A 1 277 ? -2.884 5.992 -18.452 1.00 89.12 277 VAL A O 1
ATOM 2099 N N . GLY A 1 278 ? -4.274 7.725 -18.784 1.00 90.31 278 GLY A N 1
ATOM 2100 C CA . GLY A 1 278 ? -4.615 7.351 -20.149 1.00 90.31 278 GLY A CA 1
ATOM 2101 C C . GLY A 1 278 ? -5.296 5.990 -20.211 1.00 90.31 278 GLY A C 1
ATOM 2102 O O . GLY A 1 278 ? -6.460 5.887 -19.842 1.00 90.31 278 GLY A O 1
ATOM 2103 N N . VAL A 1 279 ? -4.600 4.951 -20.666 1.00 87.75 279 VAL A N 1
ATOM 2104 C CA . VAL A 1 279 ? -5.133 3.572 -20.710 1.00 87.75 279 VAL A CA 1
ATOM 2105 C C . VAL A 1 279 ? -4.467 2.639 -19.702 1.00 87.75 279 VAL A C 1
ATOM 2107 O O . VAL A 1 279 ? -4.870 1.484 -19.567 1.00 87.75 279 VAL A O 1
ATOM 2110 N N . ILE A 1 280 ? -3.456 3.133 -18.985 1.00 86.50 280 ILE A N 1
ATOM 2111 C CA . ILE A 1 280 ? -2.660 2.343 -18.052 1.00 86.50 280 ILE A CA 1
ATOM 2112 C C . ILE A 1 280 ? -3.298 2.421 -16.659 1.00 86.50 280 ILE A C 1
ATOM 2114 O O . ILE A 1 280 ? -3.552 3.525 -16.161 1.00 86.50 280 ILE A O 1
ATOM 2118 N N . PRO A 1 281 ? -3.558 1.278 -15.999 1.00 85.06 281 PRO A N 1
ATOM 2119 C CA . PRO A 1 281 ? -4.001 1.272 -14.616 1.00 85.06 281 PRO A CA 1
ATOM 2120 C C . PRO A 1 281 ? -2.861 1.710 -13.701 1.00 85.06 281 PRO A C 1
ATOM 2122 O O . PRO A 1 281 ? -1.843 1.035 -13.591 1.00 85.06 281 PRO A O 1
ATOM 2125 N N . MET A 1 282 ? -3.050 2.848 -13.040 1.00 84.06 282 MET A N 1
ATOM 2126 C CA . MET A 1 282 ? -2.097 3.378 -12.064 1.00 84.06 282 MET A CA 1
ATOM 2127 C C . MET A 1 282 ? -2.465 2.961 -10.640 1.00 84.06 282 MET A C 1
ATOM 2129 O O . MET A 1 282 ? -1.589 2.801 -9.797 1.00 84.06 282 MET A O 1
ATOM 2133 N N . GLY A 1 283 ? -3.761 2.796 -10.367 1.00 86.69 283 GLY A N 1
ATOM 2134 C CA . GLY A 1 283 ? -4.269 2.571 -9.020 1.00 86.69 283 GLY A CA 1
ATOM 2135 C C . GLY A 1 283 ? -5.582 1.794 -8.991 1.00 86.69 283 GLY A C 1
ATOM 2136 O O . GLY A 1 283 ? -6.315 1.745 -9.979 1.00 86.69 283 GLY A O 1
ATOM 2137 N N . ALA A 1 284 ? -5.913 1.248 -7.826 1.00 90.38 284 ALA A N 1
ATOM 2138 C CA . ALA A 1 284 ? -7.284 0.918 -7.452 1.00 90.38 284 ALA A CA 1
ATOM 2139 C C . ALA A 1 284 ? -7.770 1.948 -6.424 1.00 90.38 284 ALA A C 1
ATOM 2141 O O . ALA A 1 284 ? -6.957 2.676 -5.859 1.00 90.38 284 ALA A O 1
ATOM 2142 N N . PHE A 1 285 ? -9.075 2.020 -6.182 1.00 92.88 285 PHE A N 1
ATOM 2143 C CA . PHE A 1 285 ? -9.606 2.830 -5.090 1.00 92.88 285 PHE A CA 1
ATOM 2144 C C . PHE A 1 285 ? -10.889 2.242 -4.502 1.00 92.88 285 PHE A C 1
ATOM 2146 O O . PHE A 1 285 ? -11.704 1.621 -5.199 1.00 92.88 285 PHE A O 1
ATOM 2153 N N . VAL A 1 286 ? -11.101 2.513 -3.218 1.00 94.75 286 VAL A N 1
ATOM 2154 C CA . VAL A 1 286 ? -12.412 2.477 -2.569 1.00 94.75 286 VAL A CA 1
ATOM 2155 C C . VAL A 1 286 ? -12.745 3.863 -2.034 1.00 94.75 286 VAL A C 1
ATOM 2157 O O . VAL A 1 286 ? -11.887 4.553 -1.498 1.00 94.75 286 VAL A O 1
ATOM 2160 N N . GLU A 1 287 ? -14.002 4.279 -2.152 1.00 94.00 287 GLU A N 1
ATOM 2161 C CA . GLU A 1 287 ? -14.431 5.618 -1.745 1.00 94.00 287 GLU A CA 1
ATOM 2162 C C . GLU A 1 287 ? -15.417 5.545 -0.564 1.00 94.00 287 GLU A C 1
ATOM 2164 O O . GLU A 1 287 ? -16.634 5.449 -0.774 1.00 94.00 287 GLU A O 1
ATOM 2169 N N . PRO A 1 288 ? -14.938 5.552 0.694 1.00 94.94 288 PRO A N 1
ATOM 2170 C CA . PRO A 1 288 ? -15.784 5.768 1.863 1.00 94.94 288 PRO A CA 1
ATOM 2171 C C . PRO A 1 288 ? -16.431 7.159 1.857 1.00 94.94 288 PRO A C 1
ATOM 2173 O O . PRO A 1 288 ? -15.881 8.122 1.329 1.00 94.94 288 PRO A O 1
ATOM 2176 N N . ASP A 1 289 ? -17.601 7.297 2.482 1.00 96.38 289 ASP A N 1
ATOM 2177 C CA . ASP A 1 289 ? -18.205 8.609 2.702 1.00 96.38 289 ASP A CA 1
ATOM 2178 C C . ASP A 1 289 ? -17.398 9.400 3.741 1.00 96.38 289 ASP A C 1
ATOM 2180 O O . ASP A 1 289 ? -17.523 9.180 4.945 1.00 96.38 289 ASP A O 1
ATOM 2184 N N . GLU A 1 290 ? -16.572 10.329 3.260 1.00 94.50 290 GLU A N 1
ATOM 2185 C CA . GLU A 1 290 ? -15.710 11.200 4.069 1.00 94.50 290 GLU A CA 1
ATOM 2186 C C . GLU A 1 290 ? -16.457 11.876 5.226 1.00 94.50 290 GLU A C 1
ATOM 2188 O O . GLU A 1 290 ? -15.968 11.875 6.353 1.00 94.50 290 GLU A O 1
ATOM 2193 N N . LYS A 1 291 ? -17.691 12.354 5.001 1.00 96.25 291 LYS A N 1
ATOM 2194 C CA . LYS A 1 291 ? -18.486 13.018 6.048 1.00 96.25 291 LYS A CA 1
ATOM 2195 C C . LYS A 1 291 ? -18.928 12.050 7.140 1.00 96.25 291 LYS A C 1
ATOM 2197 O O . LYS A 1 291 ? -19.202 12.473 8.262 1.00 96.25 291 LYS A O 1
ATOM 2202 N N . GLU A 1 292 ? -19.086 10.769 6.812 1.00 97.31 292 GLU A N 1
ATOM 2203 C CA . GLU A 1 292 ? -19.356 9.724 7.800 1.00 97.31 292 GLU A CA 1
ATOM 2204 C C . GLU A 1 292 ? -18.058 9.311 8.516 1.00 97.31 292 GLU A C 1
ATOM 2206 O O . GLU A 1 292 ? -18.091 9.137 9.733 1.00 97.31 292 GLU A O 1
ATOM 2211 N N . VAL A 1 293 ? -16.915 9.243 7.814 1.00 96.69 293 VAL A N 1
ATOM 2212 C CA . VAL A 1 293 ? -15.594 8.966 8.417 1.00 96.69 293 VAL A CA 1
ATOM 2213 C C . VAL A 1 293 ? -15.210 10.040 9.436 1.00 96.69 293 VAL A C 1
ATOM 2215 O O . VAL A 1 293 ? -14.803 9.707 10.548 1.00 96.69 293 VAL A O 1
ATOM 2218 N N . GLU A 1 294 ? -15.385 11.319 9.107 1.00 96.19 294 GLU A N 1
ATOM 2219 C CA . GLU A 1 294 ? -15.050 12.446 9.990 1.00 96.19 294 GLU A CA 1
ATOM 2220 C C . GLU A 1 294 ? -15.820 12.426 11.317 1.00 96.19 294 GLU A C 1
ATOM 2222 O O . G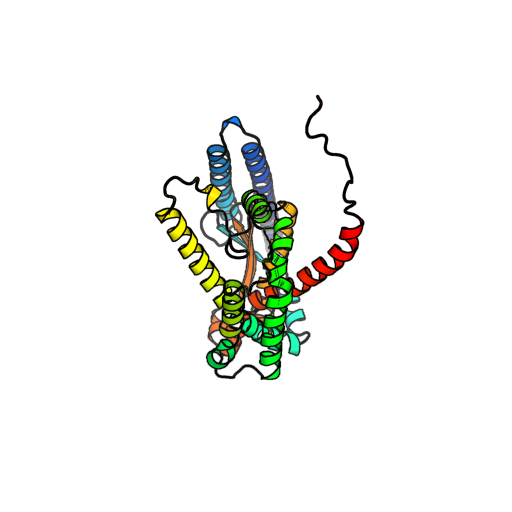LU A 1 294 ? -15.311 12.898 12.336 1.00 96.19 294 GLU A O 1
ATOM 2227 N N . LYS A 1 295 ? -17.026 11.845 11.319 1.00 96.94 295 LYS A N 1
ATOM 2228 C CA . LYS A 1 295 ? -17.880 11.705 12.508 1.00 96.94 295 LYS A CA 1
ATOM 2229 C C . LYS A 1 295 ? -17.492 10.529 13.401 1.00 96.94 295 LYS A C 1
ATOM 2231 O O . LYS A 1 295 ? -17.978 10.453 14.529 1.00 96.94 295 LYS A O 1
ATOM 2236 N N . LEU A 1 296 ? -16.668 9.602 12.913 1.00 96.94 296 LEU A N 1
ATOM 2237 C CA . LEU A 1 296 ? -16.188 8.482 13.716 1.00 96.94 296 LEU A CA 1
ATOM 2238 C C . LEU A 1 296 ? -15.243 8.967 14.815 1.00 96.94 296 LEU A C 1
ATOM 2240 O O . LEU A 1 296 ? -14.605 10.014 14.702 1.00 96.94 296 LEU A O 1
ATOM 2244 N N . ASP A 1 297 ? -15.089 8.169 15.866 1.00 95.31 297 ASP A N 1
ATOM 2245 C CA . ASP A 1 297 ? -14.045 8.419 16.847 1.00 95.31 297 ASP A CA 1
ATOM 2246 C C . ASP A 1 297 ? -12.651 8.273 16.211 1.00 95.31 297 ASP A C 1
ATOM 2248 O O . ASP A 1 297 ? -12.448 7.554 15.227 1.00 95.31 297 ASP A O 1
ATOM 2252 N N . LYS A 1 298 ? -11.654 8.939 16.802 1.00 94.19 298 LYS A N 1
ATOM 2253 C CA . LYS A 1 298 ? -10.293 8.956 16.249 1.00 94.19 298 LYS A CA 1
ATOM 2254 C C . LYS A 1 298 ? -9.697 7.562 16.070 1.00 94.19 298 LYS A C 1
ATOM 2256 O O . LYS A 1 298 ? -8.972 7.358 15.107 1.00 94.19 298 LYS A O 1
ATOM 2261 N N . LEU A 1 299 ? -10.013 6.597 16.940 1.00 94.25 299 LEU A N 1
ATOM 2262 C CA . LEU A 1 299 ? -9.459 5.252 16.799 1.00 94.25 299 LEU A CA 1
ATOM 2263 C C . LEU A 1 299 ? -10.067 4.527 15.594 1.00 94.25 299 LEU A C 1
ATOM 2265 O O . LEU A 1 299 ? -9.333 3.859 14.870 1.00 94.25 299 LEU A O 1
ATOM 2269 N N . ALA A 1 300 ? -11.374 4.654 15.353 1.00 95.69 300 ALA A N 1
ATOM 2270 C CA . ALA A 1 300 ? -12.000 4.078 14.166 1.00 95.69 300 ALA A CA 1
ATOM 2271 C C . ALA A 1 300 ? -11.486 4.723 12.869 1.00 95.69 300 ALA A C 1
ATOM 2273 O O . ALA A 1 300 ? -11.175 3.989 11.932 1.00 95.69 300 ALA A O 1
ATOM 2274 N N . GLN A 1 301 ? -11.303 6.052 12.837 1.00 96.50 301 GLN A N 1
ATOM 2275 C CA . GLN A 1 301 ? -10.661 6.740 11.704 1.00 96.50 301 GLN A CA 1
ATOM 2276 C C . GLN A 1 301 ? -9.262 6.169 11.444 1.00 96.50 301 GLN A C 1
ATOM 2278 O O . GLN A 1 301 ? -8.964 5.717 10.340 1.00 96.50 301 GLN A O 1
ATOM 2283 N N . THR A 1 302 ? -8.431 6.091 12.487 1.00 95.25 302 THR A N 1
ATOM 2284 C CA . THR A 1 302 ? -7.083 5.531 12.386 1.00 95.25 302 THR A CA 1
ATOM 2285 C C . THR A 1 302 ? -7.097 4.075 11.916 1.00 95.25 302 THR A C 1
ATOM 2287 O O . THR A 1 302 ? -6.276 3.706 11.084 1.00 95.25 302 THR A O 1
ATOM 2290 N N . LYS A 1 303 ? -8.035 3.238 12.381 1.00 96.50 303 LYS A N 1
ATOM 2291 C CA . LYS A 1 303 ? -8.160 1.848 11.910 1.00 96.50 303 LYS A CA 1
ATOM 2292 C C . LYS A 1 303 ? -8.520 1.759 10.429 1.00 96.50 303 LYS A C 1
ATOM 2294 O O . LYS A 1 303 ? -7.999 0.878 9.755 1.00 96.50 303 LYS A O 1
ATOM 2299 N N . ILE A 1 304 ? -9.387 2.642 9.929 1.00 97.38 304 ILE A N 1
ATOM 2300 C CA . ILE A 1 304 ? -9.698 2.705 8.496 1.00 97.38 304 ILE A CA 1
ATOM 2301 C C . ILE A 1 304 ? -8.438 3.091 7.726 1.00 97.38 304 ILE A C 1
ATOM 2303 O O . ILE A 1 304 ? -8.077 2.372 6.805 1.00 97.38 304 ILE A O 1
ATOM 2307 N N . PHE A 1 305 ? -7.727 4.146 8.128 1.00 95.50 305 PHE A N 1
ATOM 2308 C CA . PHE A 1 305 ? -6.521 4.607 7.427 1.00 95.50 305 PHE A CA 1
ATOM 2309 C C . PHE A 1 305 ? -5.327 3.649 7.536 1.00 95.50 305 PHE A C 1
ATOM 2311 O O . PHE A 1 305 ? -4.512 3.580 6.625 1.00 95.50 305 PHE A O 1
ATOM 2318 N N . ALA A 1 306 ? -5.228 2.863 8.606 1.00 96.50 306 ALA A N 1
ATOM 2319 C CA . ALA A 1 306 ? -4.180 1.856 8.752 1.00 96.50 306 ALA A CA 1
ATOM 2320 C C . ALA A 1 306 ? -4.504 0.531 8.037 1.00 96.50 306 ALA A C 1
ATOM 2322 O O . ALA A 1 306 ? -3.634 -0.335 7.938 1.00 96.50 306 ALA A O 1
ATOM 2323 N N . ALA A 1 307 ? -5.737 0.333 7.559 1.00 97.19 307 ALA A N 1
ATOM 2324 C CA . ALA A 1 307 ? -6.180 -0.954 7.027 1.00 97.19 307 ALA A CA 1
ATOM 2325 C C . ALA A 1 307 ? -5.369 -1.405 5.804 1.00 97.19 307 ALA A C 1
ATOM 2327 O O . ALA A 1 307 ? -4.914 -2.546 5.777 1.00 97.19 307 ALA A O 1
ATOM 2328 N N . GLY A 1 308 ? -5.149 -0.519 4.828 1.00 95.75 308 GLY A N 1
ATOM 2329 C CA . GLY A 1 308 ? -4.434 -0.854 3.597 1.00 95.75 308 GLY A CA 1
ATOM 2330 C C . GLY A 1 308 ? -2.983 -1.263 3.841 1.00 95.75 308 GLY A C 1
ATOM 2331 O O . GLY A 1 308 ? -2.558 -2.335 3.411 1.00 95.75 308 GLY A O 1
ATOM 2332 N N . ILE A 1 309 ? -2.223 -0.471 4.607 1.00 93.81 309 ILE A N 1
ATOM 2333 C CA . ILE A 1 309 ? -0.827 -0.817 4.927 1.00 93.81 309 ILE A CA 1
ATOM 2334 C C . ILE A 1 309 ? -0.729 -2.114 5.743 1.00 93.81 309 ILE A C 1
ATOM 2336 O O . ILE A 1 309 ? 0.139 -2.946 5.492 1.00 93.81 309 ILE A O 1
ATOM 2340 N N . SER A 1 310 ? -1.673 -2.342 6.660 1.00 97.06 310 SER A N 1
ATOM 2341 C CA . SER A 1 310 ? -1.755 -3.598 7.413 1.00 97.06 310 SER A CA 1
ATOM 2342 C C . SER A 1 310 ? -1.984 -4.791 6.486 1.00 97.06 310 SER A C 1
ATOM 2344 O O . SER A 1 310 ? -1.436 -5.866 6.714 1.00 97.06 310 SER A O 1
ATOM 2346 N N . ALA A 1 311 ? -2.777 -4.615 5.426 1.00 97.00 311 ALA A N 1
ATOM 2347 C CA . ALA A 1 311 ? -3.050 -5.664 4.450 1.00 97.00 311 ALA A CA 1
ATOM 2348 C C . ALA A 1 311 ? -1.791 -6.007 3.656 1.00 97.00 311 ALA A C 1
ATOM 2350 O O . ALA A 1 311 ? -1.477 -7.180 3.468 1.00 97.00 311 ALA A O 1
ATOM 2351 N N . ASN A 1 312 ? -1.021 -4.984 3.288 1.00 94.81 312 ASN A N 1
ATOM 2352 C CA . ASN A 1 312 ? 0.256 -5.163 2.611 1.00 94.81 312 ASN A CA 1
ATOM 2353 C C . ASN A 1 312 ? 1.274 -5.894 3.497 1.00 94.81 312 ASN A C 1
ATOM 2355 O O . ASN A 1 312 ? 1.959 -6.778 2.996 1.00 94.81 312 ASN A O 1
ATOM 2359 N N . PHE A 1 313 ? 1.330 -5.626 4.807 1.00 93.94 313 PHE A N 1
ATOM 2360 C CA . PHE A 1 313 ? 2.170 -6.422 5.713 1.00 93.94 313 PHE A CA 1
ATOM 2361 C C . PHE A 1 313 ? 1.764 -7.900 5.753 1.00 93.94 313 PHE A C 1
ATOM 2363 O O . PHE A 1 313 ? 2.630 -8.771 5.781 1.00 93.94 313 PHE A O 1
ATOM 2370 N N . ILE A 1 314 ? 0.463 -8.206 5.709 1.00 94.75 314 ILE A N 1
ATOM 2371 C CA . ILE A 1 314 ? 0.001 -9.598 5.600 1.00 94.75 314 ILE A CA 1
ATOM 2372 C C . ILE A 1 314 ? 0.459 -10.207 4.274 1.00 94.75 314 ILE A C 1
ATOM 2374 O O . ILE A 1 314 ? 0.948 -11.335 4.269 1.00 94.75 314 ILE A O 1
ATOM 2378 N N . LEU A 1 315 ? 0.344 -9.469 3.165 1.00 94.06 315 LEU A N 1
ATOM 2379 C CA . LEU A 1 315 ? 0.830 -9.934 1.868 1.00 94.06 315 LEU A CA 1
ATOM 2380 C C . LEU A 1 315 ? 2.336 -10.200 1.882 1.00 94.06 315 LEU A C 1
ATOM 2382 O O . LEU A 1 315 ? 2.744 -11.228 1.354 1.00 94.06 315 LEU A O 1
ATOM 2386 N N . ILE A 1 316 ? 3.138 -9.344 2.525 1.00 88.56 316 ILE A N 1
ATOM 2387 C CA . ILE A 1 316 ? 4.580 -9.575 2.698 1.00 88.56 316 ILE A CA 1
ATOM 2388 C C . ILE A 1 316 ? 4.809 -10.932 3.363 1.00 88.56 316 ILE A C 1
ATOM 2390 O O . ILE A 1 316 ? 5.521 -11.758 2.808 1.00 88.56 316 ILE A O 1
ATOM 2394 N N . VAL A 1 317 ? 4.163 -11.203 4.500 1.00 88.06 317 VAL A N 1
ATOM 2395 C CA . VAL A 1 317 ? 4.342 -12.474 5.224 1.00 88.06 317 VAL A CA 1
ATOM 2396 C C . VAL A 1 317 ? 3.893 -13.674 4.383 1.00 88.06 317 VAL A C 1
ATOM 2398 O O . VAL A 1 317 ? 4.602 -14.676 4.314 1.00 88.06 317 VAL A O 1
ATOM 2401 N N . VAL A 1 318 ? 2.737 -13.579 3.717 1.00 91.94 318 VAL A N 1
ATOM 2402 C CA . VAL A 1 318 ? 2.188 -14.670 2.896 1.00 91.94 318 VAL A CA 1
ATOM 2403 C C . VAL A 1 318 ? 3.081 -14.962 1.692 1.00 91.94 318 VAL A C 1
ATOM 2405 O O . VAL A 1 318 ? 3.460 -16.112 1.481 1.00 91.94 318 VAL A O 1
ATOM 2408 N N . PHE A 1 319 ? 3.443 -13.943 0.910 1.00 89.00 319 PHE A N 1
ATOM 2409 C CA . PHE A 1 319 ? 4.272 -14.132 -0.279 1.00 89.00 319 PHE A CA 1
ATOM 2410 C C . PHE A 1 319 ? 5.716 -14.481 0.068 1.00 89.00 319 PHE A C 1
ATOM 2412 O O . PHE A 1 319 ? 6.325 -15.259 -0.659 1.00 89.00 319 PHE A O 1
ATOM 2419 N N . PHE A 1 320 ? 6.242 -14.000 1.194 1.00 83.44 320 PHE A N 1
ATOM 2420 C CA . PHE A 1 320 ? 7.551 -14.420 1.680 1.00 83.44 320 PHE A CA 1
ATOM 2421 C C . PHE A 1 320 ? 7.563 -15.903 2.080 1.00 83.44 320 PHE A C 1
ATOM 2423 O O . PHE A 1 320 ? 8.465 -16.640 1.689 1.00 83.44 320 PHE A O 1
ATOM 2430 N N . ALA A 1 321 ? 6.533 -16.381 2.786 1.00 86.06 321 ALA A N 1
ATOM 2431 C CA . ALA A 1 321 ? 6.405 -17.801 3.110 1.00 86.06 321 ALA A CA 1
ATOM 2432 C C . ALA A 1 321 ? 6.263 -18.671 1.847 1.00 86.06 321 ALA A C 1
ATOM 2434 O O . ALA A 1 321 ? 6.893 -19.723 1.752 1.00 86.06 321 ALA A O 1
ATOM 2435 N N . LEU A 1 322 ? 5.481 -18.216 0.858 1.00 87.56 322 LEU A N 1
ATOM 2436 C CA . LEU A 1 322 ? 5.377 -18.879 -0.445 1.00 87.56 322 LEU A CA 1
ATOM 2437 C C . LEU A 1 322 ? 6.722 -18.903 -1.175 1.00 87.56 322 LEU A C 1
ATOM 2439 O O . LEU A 1 322 ? 7.093 -19.938 -1.719 1.00 87.56 322 LEU A O 1
ATOM 2443 N N . MET A 1 323 ? 7.470 -17.799 -1.145 1.00 82.25 323 MET A N 1
ATOM 2444 C CA . MET A 1 323 ? 8.807 -17.721 -1.725 1.00 82.25 323 MET A CA 1
ATOM 2445 C C . MET A 1 323 ? 9.734 -18.759 -1.086 1.00 82.25 323 MET A C 1
ATOM 2447 O O . MET A 1 323 ? 10.277 -19.588 -1.810 1.00 82.25 323 MET A O 1
ATOM 2451 N N . LEU A 1 324 ? 9.852 -18.789 0.248 1.00 79.19 324 LEU A N 1
ATOM 2452 C CA . LEU A 1 324 ? 10.667 -19.788 0.953 1.00 79.19 324 LEU A CA 1
ATOM 2453 C C . LEU A 1 324 ? 10.254 -21.219 0.603 1.00 79.19 324 LEU A C 1
ATOM 2455 O O . LEU A 1 324 ? 11.109 -22.052 0.313 1.00 79.19 324 LEU A O 1
ATOM 2459 N N . PHE A 1 325 ? 8.946 -21.489 0.585 1.00 84.31 325 PHE A N 1
ATOM 2460 C CA . PHE A 1 325 ? 8.420 -22.791 0.195 1.00 84.31 325 PHE A CA 1
ATOM 2461 C C . PHE A 1 325 ? 8.868 -23.163 -1.221 1.00 84.31 325 PHE A C 1
ATOM 2463 O O . PHE A 1 325 ? 9.418 -24.239 -1.417 1.00 84.31 325 PHE A O 1
ATOM 2470 N N . THR A 1 326 ? 8.701 -22.266 -2.197 1.00 81.50 326 THR A N 1
ATOM 2471 C CA . THR A 1 326 ? 9.101 -22.526 -3.588 1.00 81.50 326 THR A CA 1
ATOM 2472 C C . THR A 1 326 ? 10.612 -22.668 -3.763 1.00 81.50 326 THR A C 1
ATOM 2474 O O . THR A 1 326 ? 11.039 -23.553 -4.498 1.00 81.50 326 THR A O 1
ATOM 2477 N N . ILE A 1 327 ? 11.426 -21.880 -3.050 1.00 75.44 327 ILE A N 1
ATOM 2478 C CA . ILE A 1 327 ? 12.895 -21.953 -3.092 1.00 75.44 327 ILE A CA 1
ATOM 2479 C C . ILE A 1 327 ? 13.387 -23.362 -2.739 1.00 75.44 327 ILE A C 1
ATOM 2481 O O . ILE A 1 327 ? 14.267 -23.877 -3.422 1.00 75.44 327 ILE A O 1
ATOM 2485 N N . VAL A 1 328 ? 12.786 -24.027 -1.747 1.00 77.38 328 VAL A N 1
ATOM 2486 C CA . VAL A 1 328 ? 13.161 -25.402 -1.363 1.00 77.38 328 VAL A CA 1
ATOM 2487 C C . VAL A 1 328 ? 12.983 -26.401 -2.517 1.00 77.38 328 VAL A C 1
ATOM 2489 O O . VAL A 1 328 ? 13.763 -27.343 -2.626 1.00 77.38 328 VAL A O 1
ATOM 2492 N N . PHE A 1 329 ? 12.005 -26.188 -3.403 1.00 79.19 329 PHE A N 1
ATOM 2493 C CA . PHE A 1 329 ? 11.771 -27.052 -4.570 1.00 79.19 329 PHE A CA 1
ATOM 2494 C C . PHE A 1 329 ? 12.520 -26.604 -5.826 1.00 79.19 329 PHE A C 1
ATOM 2496 O O . PHE A 1 329 ? 12.813 -27.435 -6.679 1.00 79.19 329 PHE A O 1
ATOM 2503 N N . LE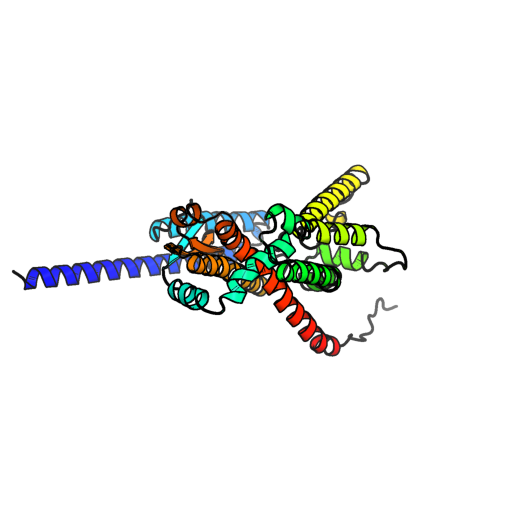U A 1 330 ? 12.816 -25.309 -5.958 1.00 70.44 330 LEU A N 1
ATOM 2504 C CA . LEU A 1 330 ? 13.548 -24.761 -7.100 1.00 70.44 330 LEU A CA 1
ATOM 2505 C C . LEU A 1 330 ? 15.060 -24.963 -6.977 1.00 70.44 330 LEU A C 1
ATOM 2507 O O . LEU A 1 330 ? 15.694 -25.237 -7.988 1.00 70.44 330 LEU A O 1
ATOM 2511 N N . LEU A 1 331 ? 15.636 -24.868 -5.774 1.00 67.88 331 LEU A N 1
ATOM 2512 C CA . LEU A 1 331 ? 17.084 -24.998 -5.567 1.00 67.88 331 LEU A CA 1
ATOM 2513 C C . LEU A 1 331 ? 17.677 -26.298 -6.143 1.00 67.88 331 LEU A C 1
ATOM 2515 O O . LEU A 1 331 ? 18.701 -26.203 -6.809 1.00 67.88 331 LEU A O 1
ATOM 2519 N N . PRO A 1 332 ? 17.057 -27.485 -5.980 1.00 72.12 332 PRO A N 1
ATOM 2520 C CA . PRO A 1 332 ? 17.564 -28.717 -6.588 1.00 72.12 332 PRO A CA 1
ATOM 2521 C C . PRO A 1 332 ? 17.427 -28.776 -8.118 1.00 72.12 332 PRO A C 1
ATOM 2523 O O . PRO A 1 332 ? 18.095 -29.584 -8.751 1.00 72.12 332 PRO A O 1
ATOM 2526 N N . LEU A 1 333 ? 16.533 -27.969 -8.706 1.00 65.25 333 LEU A N 1
ATOM 2527 C CA . LEU A 1 333 ? 16.290 -27.905 -10.155 1.00 65.25 333 LEU A CA 1
ATOM 2528 C C . LEU A 1 333 ? 17.185 -26.880 -10.853 1.00 65.25 333 LEU A C 1
ATOM 2530 O O . LEU A 1 333 ? 17.352 -26.934 -12.071 1.00 65.25 333 LEU A O 1
ATOM 2534 N N . ILE A 1 334 ? 17.755 -25.945 -10.090 1.00 61.84 334 ILE A N 1
ATOM 2535 C CA . ILE A 1 334 ? 18.890 -25.140 -10.524 1.00 61.84 334 ILE A CA 1
ATOM 2536 C C . ILE A 1 334 ? 20.097 -26.076 -10.452 1.00 61.84 334 ILE A C 1
ATOM 2538 O O . ILE A 1 334 ? 20.902 -26.017 -9.525 1.00 61.84 334 ILE A O 1
ATOM 2542 N N . GLU A 1 335 ? 20.187 -27.001 -11.409 1.00 52.94 335 GLU A N 1
ATOM 2543 C CA . GLU A 1 335 ? 21.438 -27.694 -11.670 1.00 52.94 335 GLU A CA 1
ATOM 2544 C C . GLU A 1 335 ? 22.483 -26.605 -11.891 1.00 52.94 335 GLU A C 1
ATOM 2546 O O . GLU A 1 335 ? 22.402 -25.802 -12.828 1.00 52.94 335 GLU A O 1
ATOM 2551 N N . VAL A 1 336 ? 23.442 -26.534 -10.970 1.00 55.72 336 VAL A N 1
ATOM 2552 C CA . VAL A 1 336 ? 24.700 -25.849 -11.208 1.00 55.72 336 VAL A CA 1
ATOM 2553 C C . VAL A 1 336 ? 25.238 -26.547 -12.442 1.00 55.72 336 VAL A C 1
ATOM 2555 O O . VAL A 1 336 ? 25.657 -27.697 -12.369 1.00 55.72 336 VAL A O 1
ATOM 2558 N N . ASN A 1 337 ? 25.095 -25.913 -13.603 1.00 45.66 337 ASN A N 1
ATOM 2559 C CA . ASN A 1 337 ? 25.732 -26.379 -14.816 1.00 45.66 337 ASN A CA 1
ATOM 2560 C C . ASN A 1 337 ? 27.224 -26.384 -14.466 1.00 45.66 337 ASN A C 1
ATOM 2562 O O . ASN A 1 337 ? 27.872 -25.338 -14.518 1.00 45.66 337 ASN A O 1
ATOM 2566 N N . GLU A 1 338 ? 27.765 -27.540 -14.075 1.00 49.06 338 GLU A N 1
ATOM 2567 C CA . GLU A 1 338 ? 29.199 -27.827 -14.010 1.00 49.06 338 GLU A CA 1
ATOM 2568 C C . GLU A 1 338 ? 29.764 -27.854 -15.444 1.00 49.06 338 GLU A C 1
ATOM 2570 O O . GLU A 1 338 ? 30.497 -28.745 -15.861 1.00 49.06 338 GLU A O 1
ATOM 2575 N N . GLY A 1 339 ? 29.366 -26.873 -16.253 1.00 56.50 339 GLY A N 1
ATOM 2576 C CA . GLY A 1 339 ? 29.932 -26.605 -17.549 1.00 56.50 339 GLY A CA 1
ATOM 2577 C C . GLY A 1 339 ? 31.301 -25.986 -17.336 1.00 56.50 339 GLY A C 1
ATOM 2578 O O . GLY A 1 339 ? 31.453 -24.976 -16.648 1.00 56.50 339 GLY A O 1
ATOM 2579 N N . VAL A 1 340 ? 32.308 -26.595 -17.948 1.00 64.62 340 VAL A N 1
ATOM 2580 C CA . VAL A 1 340 ? 33.641 -26.013 -18.065 1.00 64.62 340 VAL A CA 1
ATOM 2581 C C . VAL A 1 340 ? 33.527 -24.721 -18.879 1.00 64.62 340 VAL A C 1
ATOM 2583 O O . VAL A 1 340 ? 33.245 -24.754 -20.075 1.00 64.62 340 VAL A O 1
ATOM 2586 N N . TYR A 1 341 ? 33.761 -23.574 -18.240 1.00 55.44 341 TYR A N 1
ATOM 2587 C CA . TYR A 1 341 ? 33.947 -22.303 -18.937 1.00 55.44 341 TYR A CA 1
ATOM 2588 C C . TYR A 1 341 ? 35.382 -22.245 -19.472 1.00 55.44 341 TYR A C 1
ATOM 2590 O O . TYR A 1 341 ? 36.329 -22.050 -18.713 1.00 55.44 341 TYR A O 1
ATOM 2598 N N . VAL A 1 342 ? 35.558 -22.423 -20.784 1.00 65.50 342 VAL A N 1
ATOM 2599 C CA . VAL A 1 342 ? 36.857 -22.218 -21.441 1.00 65.50 342 VAL A CA 1
ATOM 2600 C C . VAL A 1 342 ? 37.089 -20.714 -21.581 1.00 65.50 342 VAL A C 1
ATOM 2602 O O . VAL A 1 342 ? 36.458 -20.055 -22.403 1.00 65.50 342 VAL A O 1
ATOM 2605 N N . THR A 1 343 ? 37.972 -20.160 -20.751 1.00 66.69 343 THR A N 1
ATOM 2606 C CA . THR A 1 343 ? 38.297 -18.723 -20.717 1.00 66.69 343 THR A CA 1
ATOM 2607 C C . THR A 1 343 ? 39.324 -18.301 -21.769 1.00 66.69 343 THR A C 1
ATOM 2609 O O . THR A 1 343 ? 39.380 -17.124 -22.117 1.00 66.69 343 THR A O 1
ATOM 2612 N N . SER A 1 344 ? 40.086 -19.242 -22.331 1.00 55.16 344 SER A N 1
ATOM 2613 C CA . SER A 1 344 ? 40.864 -19.056 -23.560 1.00 55.16 344 SER A CA 1
ATOM 2614 C C . SER A 1 344 ? 41.312 -20.400 -24.146 1.00 55.16 344 SER A C 1
ATOM 2616 O O . SER A 1 344 ? 41.466 -21.389 -23.429 1.00 55.16 344 SER A O 1
ATOM 2618 N N . THR A 1 345 ? 41.528 -20.433 -25.461 1.00 66.00 345 THR A N 1
ATOM 2619 C CA . THR A 1 345 ? 42.256 -21.501 -26.164 1.00 66.00 345 THR A CA 1
ATOM 2620 C C . THR A 1 345 ? 43.611 -20.958 -26.608 1.00 66.00 345 THR A C 1
ATOM 2622 O O . THR A 1 345 ? 43.675 -19.810 -27.050 1.00 66.00 345 THR A O 1
ATOM 2625 N N . VAL A 1 346 ? 44.665 -21.766 -26.446 1.00 57.34 346 VAL A N 1
ATOM 2626 C CA . VAL A 1 346 ? 46.060 -21.434 -26.800 1.00 57.34 346 VAL A CA 1
ATOM 2627 C C . VAL A 1 346 ? 46.236 -21.296 -28.305 1.00 57.34 346 VAL A C 1
ATOM 2629 O O . VAL A 1 346 ? 45.670 -22.147 -29.029 1.00 57.34 346 VAL A O 1
#